Protein AF-A0A4P9Y5J7-F1 (afdb_monomer)

Organism: NCBI:txid1907219

Solvent-accessible surface area (backbone atoms only — not comparable to full-atom values): 13750 Å² total; per-residue (Å²): 131,82,74,90,66,84,78,76,53,73,66,59,50,34,49,51,58,34,57,72,32,73,67,40,41,44,29,54,43,42,32,51,30,16,44,22,34,40,48,16,55,56,24,49,78,70,73,37,70,57,19,58,53,25,45,67,52,22,52,61,41,50,54,50,49,56,59,64,46,70,60,51,59,57,62,49,51,53,51,51,53,50,42,73,77,58,60,61,95,46,66,68,54,43,51,44,50,52,51,34,50,55,25,49,68,51,17,53,59,29,45,52,50,24,52,37,35,76,69,62,76,41,95,68,58,66,73,55,39,52,48,36,40,25,51,14,26,41,27,49,34,51,31,53,57,42,45,55,52,44,53,50,51,52,51,52,55,49,52,53,56,52,47,55,49,52,47,64,71,65,54,66,82,66,90,63,85,67,68,93,80,69,79,81,70,79,57,71,62,55,57,51,52,47,47,53,50,50,57,51,48,54,50,51,54,50,52,53,48,51,52,51,52,52,36,46,61,30,42,48,64,52,27,52,40,53,38,40,86,87,53,82,70,53,63,44,55,50,10,52,27,41,28,55,29,18,53,56,49,33,52,51,52,54,71,70,48,113

InterPro domains:
  IPR008733 Peroxisomal biogenesis factor 11 [PF05648] (12-254)

pLDDT: mean 90.75, std 13.45, range [42.78, 98.69]

Radius of gyration: 24.76 Å; Cα contacts (8 Å, |Δi|>4): 225; chains: 1; bounding box: 61×53×82 Å

Nearest PDB structures (foldseek):
  4jq6-assembly1_B-2  TM=3.452E-01  e=7.086E+00  uncultured bacterium
  4wpe-assembly1_A-2  TM=2.875E-01  e=8.127E+00  Saccharomyces cerevisiae S288C
  4py0-assembly1_A  TM=2.764E-01  e=9.321E+00  Homo sapiens

Foldseek 3Di:
DPPPDDDDDPVVVLVCLQCVDLLSVLLVLLLLLLQLLQQLVVQVVVVHPSNVVSVVSNVVSVLVSLVSCVCVLVVLVVVLVVCVVPPDPDPVLSVLSVLLSVLVVLLSVLSVVLSCVVVVVDPDDPVVSLVSQLSSLLSVLSNLVSLVVNLVVLVVVLVVVLVVLVVVVVDPPDPPVDPPPDDPDPPPVVSVVVSVVVVVVSVVVVVVSVLSVLLSVLCNVVSVQRNDDPRPPDSNSSSVSSNSNSVSSSVVSSVPRD

Structure (mmCIF, N/CA/C/O backbone):
data_AF-A0A4P9Y5J7-F1
#
_entry.id   AF-A0A4P9Y5J7-F1
#
loop_
_atom_site.group_PDB
_atom_site.id
_atom_site.type_symbol
_atom_site.label_atom_id
_atom_site.label_alt_id
_atom_site.label_comp_id
_atom_site.label_asym_id
_atom_site.label_entity_id
_atom_site.label_seq_id
_atom_site.pdbx_PDB_ins_code
_atom_site.Cartn_x
_atom_site.Cartn_y
_atom_site.Cartn_z
_atom_site.occupancy
_atom_site.B_iso_or_equiv
_atom_site.auth_seq_id
_atom_site.auth_comp_id
_atom_site.auth_asym_id
_atom_site.auth_atom_id
_atom_site.pdbx_PDB_model_num
ATOM 1 N N . MET A 1 1 ? -17.782 32.971 -25.762 1.00 44.53 1 MET A N 1
ATOM 2 C CA . MET A 1 1 ? -17.977 33.398 -24.358 1.00 44.53 1 MET A CA 1
ATOM 3 C C . MET A 1 1 ? -17.058 32.574 -23.473 1.00 44.53 1 MET A C 1
ATOM 5 O O . MET A 1 1 ? -17.276 31.377 -23.360 1.00 44.53 1 MET A O 1
ATOM 9 N N . LYS A 1 2 ? -16.009 33.177 -22.899 1.00 50.66 2 LYS A N 1
ATOM 10 C CA . LYS A 1 2 ? -15.288 32.556 -21.778 1.00 50.66 2 LYS A CA 1
ATOM 11 C C . LYS A 1 2 ? -16.263 32.563 -20.601 1.00 50.66 2 LYS A C 1
ATOM 13 O O . LYS A 1 2 ? -16.717 33.636 -20.216 1.00 50.66 2 LYS A O 1
ATOM 18 N N . SER A 1 3 ? -16.666 31.391 -20.123 1.00 60.53 3 SER A N 1
ATOM 19 C CA . SER A 1 3 ? -17.524 31.255 -18.945 1.00 60.53 3 SER A CA 1
ATOM 20 C C . SER A 1 3 ? -16.894 32.035 -17.790 1.00 60.53 3 SER A C 1
ATOM 22 O O . SER A 1 3 ? -15.770 31.728 -17.400 1.00 60.53 3 SER A O 1
ATOM 24 N N . GLY A 1 4 ? -17.588 33.051 -17.271 1.00 69.88 4 GLY A N 1
ATOM 25 C CA . GLY A 1 4 ? -17.137 33.916 -16.170 1.00 69.88 4 GLY A CA 1
ATOM 26 C C . GLY A 1 4 ? -17.097 33.224 -14.804 1.00 69.88 4 GLY A C 1
ATOM 27 O O . GLY A 1 4 ? -17.363 33.859 -13.792 1.00 69.88 4 GLY A O 1
ATOM 28 N N . ILE A 1 5 ? -16.815 31.921 -14.778 1.00 74.88 5 ILE A N 1
ATOM 29 C CA . ILE A 1 5 ? -16.648 31.147 -13.553 1.00 74.88 5 ILE A CA 1
ATOM 30 C C . ILE A 1 5 ? -15.188 31.324 -13.112 1.00 74.88 5 ILE A C 1
ATOM 32 O O . ILE A 1 5 ? -14.288 31.010 -13.900 1.00 74.88 5 ILE A O 1
ATOM 36 N N . PRO A 1 6 ? -14.928 31.836 -11.895 1.00 77.69 6 PRO A N 1
ATOM 37 C CA . PRO A 1 6 ? -13.581 31.902 -11.343 1.00 77.69 6 PRO A CA 1
ATOM 38 C C . PRO A 1 6 ? -12.967 30.502 -11.305 1.00 77.69 6 PRO A C 1
ATOM 40 O O . PRO A 1 6 ? -13.592 29.573 -10.794 1.00 77.69 6 PRO A O 1
ATOM 43 N N . GLN A 1 7 ? -11.758 30.348 -11.844 1.00 77.69 7 GLN A N 1
ATOM 44 C CA . GLN A 1 7 ? -11.032 29.087 -11.726 1.00 77.69 7 GLN A CA 1
ATOM 45 C C . GLN A 1 7 ? -10.396 29.008 -10.329 1.00 77.69 7 GLN A C 1
ATOM 47 O O . GLN A 1 7 ? -9.816 30.003 -9.878 1.00 77.69 7 GLN A O 1
ATOM 52 N N . PRO A 1 8 ? -10.517 27.873 -9.622 1.00 80.69 8 PRO A N 1
ATOM 53 C CA . PRO A 1 8 ? -9.787 27.640 -8.378 1.00 80.69 8 PRO A CA 1
ATOM 54 C C . PRO A 1 8 ? -8.267 27.686 -8.612 1.00 80.69 8 PRO A C 1
ATOM 56 O O . PRO A 1 8 ? -7.788 27.570 -9.738 1.00 80.69 8 PRO A O 1
ATOM 59 N N . SER A 1 9 ? -7.490 27.867 -7.539 1.00 90.94 9 SER A N 1
ATOM 60 C CA . SER A 1 9 ? -6.028 27.810 -7.643 1.00 90.94 9 SER A CA 1
ATOM 61 C C . SER A 1 9 ? -5.566 26.399 -8.009 1.00 90.94 9 SER A C 1
ATOM 63 O O . SER A 1 9 ? -6.128 25.424 -7.511 1.00 90.94 9 SER A O 1
ATOM 65 N N . ASP A 1 10 ? -4.485 26.281 -8.787 1.00 90.25 10 ASP A N 1
ATOM 66 C CA . ASP A 1 10 ? -3.916 24.986 -9.202 1.00 90.25 10 ASP A CA 1
ATOM 67 C C . ASP A 1 10 ? -3.667 24.033 -8.017 1.00 90.25 10 ASP A C 1
ATOM 69 O O . ASP A 1 10 ? -3.812 22.815 -8.128 1.00 90.25 10 ASP A O 1
ATOM 73 N N . GLN A 1 11 ? -3.315 24.588 -6.851 1.00 90.31 11 GLN A N 1
ATOM 74 C CA . GLN A 1 11 ? -3.115 23.819 -5.622 1.00 90.31 11 GLN A CA 1
ATOM 75 C C . GLN A 1 11 ? -4.419 23.231 -5.082 1.00 90.31 11 GLN A C 1
ATOM 77 O O . GLN A 1 11 ? -4.449 22.051 -4.729 1.00 90.31 11 GLN A O 1
ATOM 82 N N . LEU A 1 12 ? -5.485 24.033 -5.011 1.00 91.31 12 LEU A N 1
ATOM 83 C CA . LEU A 1 12 ? -6.796 23.557 -4.574 1.00 91.31 12 LEU A CA 1
ATOM 84 C C . LEU A 1 12 ? -7.322 22.498 -5.543 1.00 91.31 12 LEU A C 1
ATOM 86 O O . LEU A 1 12 ? -7.816 21.458 -5.118 1.00 91.31 12 LEU A O 1
ATOM 90 N N . ASP A 1 13 ? -7.126 22.730 -6.833 1.00 92.12 13 ASP A N 1
ATOM 91 C CA . ASP A 1 13 ? -7.514 21.825 -7.904 1.00 92.12 13 ASP A CA 1
ATOM 92 C C . ASP A 1 13 ? -6.835 20.456 -7.786 1.00 92.12 13 ASP A C 1
ATOM 94 O O . ASP A 1 13 ? -7.486 19.408 -7.832 1.00 92.12 13 ASP A O 1
ATOM 98 N N . ARG A 1 14 ? -5.520 20.452 -7.543 1.00 93.69 14 ARG A N 1
ATOM 99 C CA . ARG A 1 14 ? -4.758 19.223 -7.317 1.00 93.69 14 ARG A CA 1
ATOM 100 C C . ARG A 1 14 ? -5.185 18.50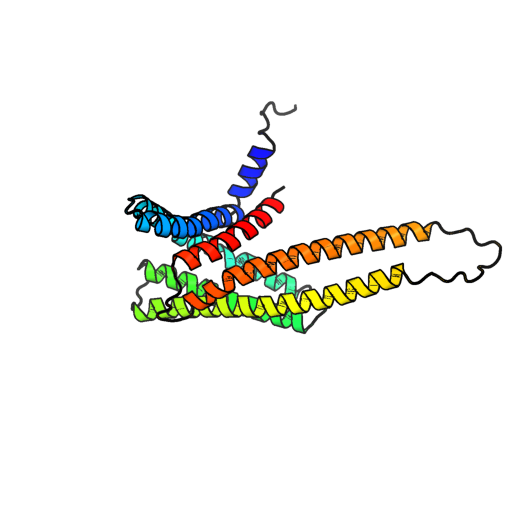3 -6.039 1.00 93.69 14 ARG A C 1
ATOM 102 O O . ARG A 1 14 ? -5.289 17.277 -6.046 1.00 93.69 14 ARG A O 1
ATOM 109 N N . LEU A 1 15 ? -5.455 19.237 -4.954 1.00 93.69 15 LEU A N 1
ATOM 110 C CA . LEU A 1 15 ? -5.972 18.653 -3.710 1.00 93.69 15 LEU A CA 1
ATOM 111 C C . LEU A 1 15 ? -7.320 17.969 -3.954 1.00 93.69 15 LEU A C 1
ATOM 113 O O . LEU A 1 15 ? -7.487 16.812 -3.572 1.00 93.69 15 LEU A O 1
ATOM 117 N N . VAL A 1 16 ? -8.252 18.642 -4.635 1.00 94.12 16 VAL A N 1
ATOM 118 C CA . VAL A 1 16 ? -9.561 18.072 -4.977 1.00 94.12 16 VAL A CA 1
ATOM 119 C C . VAL A 1 16 ? -9.389 16.813 -5.821 1.00 94.12 16 VAL A C 1
ATOM 121 O O . VAL A 1 16 ? -9.969 15.783 -5.477 1.00 94.12 16 VAL A O 1
ATOM 124 N N . ARG A 1 17 ? -8.547 16.838 -6.863 1.00 94.12 17 ARG A N 1
ATOM 125 C CA . ARG A 1 17 ? -8.264 15.649 -7.685 1.00 94.12 17 ARG A CA 1
ATOM 126 C C . ARG A 1 17 ? -7.700 14.497 -6.859 1.00 94.12 17 ARG A C 1
ATOM 128 O O . ARG A 1 17 ? -8.175 13.376 -6.997 1.00 94.12 17 ARG A O 1
ATOM 135 N N . PHE A 1 18 ? -6.743 14.763 -5.972 1.00 95.50 18 PHE A N 1
ATOM 136 C CA . PHE A 1 18 ? -6.149 13.736 -5.116 1.00 95.50 18 PHE A CA 1
ATOM 137 C C . PHE A 1 18 ? -7.196 13.108 -4.185 1.00 95.50 18 PHE A C 1
ATOM 139 O O . PHE A 1 18 ? -7.402 11.892 -4.205 1.00 95.50 18 PHE A O 1
ATOM 146 N N . PHE A 1 19 ? -7.895 13.935 -3.403 1.00 95.00 19 PHE A N 1
ATOM 147 C CA . PHE A 1 19 ? -8.846 13.478 -2.386 1.00 95.00 19 PHE A CA 1
ATOM 148 C C . PHE A 1 19 ? -10.140 12.898 -2.954 1.00 95.00 19 PHE A C 1
ATOM 150 O O . PHE A 1 19 ? -10.814 12.156 -2.244 1.00 95.00 19 PHE A O 1
ATOM 157 N N . SER A 1 20 ? -10.468 13.190 -4.214 1.00 93.88 20 SER A N 1
ATOM 158 C CA . SER A 1 20 ? -11.628 12.607 -4.900 1.00 93.88 20 SER A CA 1
ATOM 159 C C . SER A 1 20 ? -11.371 11.190 -5.425 1.00 93.88 20 SER A C 1
ATOM 161 O O . SER A 1 20 ? -12.288 10.552 -5.936 1.00 93.88 20 SER A O 1
ATOM 163 N N . THR A 1 21 ? -10.141 10.673 -5.318 1.00 92.94 21 THR A N 1
ATOM 164 C CA . THR A 1 21 ? -9.821 9.292 -5.705 1.00 92.94 21 THR A CA 1
ATOM 165 C C . THR A 1 21 ? -9.778 8.374 -4.492 1.00 92.94 21 THR A C 1
ATOM 167 O O . THR A 1 21 ? -9.189 8.718 -3.471 1.00 92.94 21 THR A O 1
ATOM 170 N N . VAL A 1 22 ? -10.287 7.144 -4.640 1.00 92.69 22 VAL A N 1
ATOM 171 C CA . VAL A 1 22 ? -10.180 6.095 -3.605 1.00 92.69 22 VAL A CA 1
ATOM 172 C C . VAL A 1 22 ? -8.728 5.906 -3.149 1.00 92.69 22 VAL A C 1
ATOM 174 O O . VAL A 1 22 ? -8.470 5.757 -1.958 1.00 92.69 22 VAL A O 1
ATOM 177 N N . ASN A 1 23 ? -7.771 5.956 -4.083 1.00 91.81 23 ASN A N 1
ATOM 178 C CA . ASN A 1 23 ? -6.350 5.815 -3.771 1.00 91.81 23 ASN A CA 1
ATOM 179 C C . ASN A 1 23 ? -5.825 6.981 -2.917 1.00 91.81 23 ASN A C 1
ATOM 181 O O . ASN A 1 23 ? -5.186 6.743 -1.895 1.00 91.81 23 ASN A O 1
ATOM 185 N N . GLY A 1 24 ? -6.105 8.230 -3.302 1.00 94.56 24 GLY A N 1
ATOM 186 C CA . GLY A 1 24 ? -5.672 9.399 -2.536 1.00 94.56 24 GLY A CA 1
ATOM 187 C C . GLY A 1 24 ? -6.290 9.432 -1.139 1.00 94.56 24 GLY A C 1
ATOM 188 O O . GLY A 1 24 ? -5.569 9.591 -0.151 1.00 94.56 24 GLY A O 1
ATOM 189 N N . THR A 1 25 ? -7.597 9.165 -1.033 1.00 95.44 25 THR A N 1
ATOM 190 C CA . THR A 1 25 ? -8.287 9.042 0.257 1.00 95.44 25 THR A CA 1
ATOM 191 C C . THR A 1 25 ? -7.676 7.932 1.121 1.00 95.44 25 THR A C 1
ATOM 193 O O . THR A 1 25 ? -7.349 8.187 2.281 1.00 95.44 25 THR A O 1
ATOM 196 N N . ASP A 1 26 ? -7.450 6.724 0.580 1.00 95.88 26 ASP A N 1
ATOM 197 C CA . ASP A 1 26 ? -6.838 5.614 1.331 1.00 95.88 26 ASP A CA 1
ATOM 198 C C . ASP A 1 26 ? -5.452 5.985 1.865 1.00 95.88 26 ASP A C 1
ATOM 200 O O . ASP A 1 26 ? -5.175 5.711 3.030 1.00 95.88 26 ASP A O 1
ATOM 204 N N . LYS A 1 27 ? -4.579 6.631 1.077 1.00 96.62 27 LYS A N 1
ATOM 205 C CA . LYS A 1 27 ? -3.217 6.958 1.547 1.00 96.62 27 LYS A CA 1
ATOM 206 C C . LYS A 1 27 ? -3.206 8.009 2.649 1.00 96.62 27 LYS A C 1
ATOM 208 O O . LYS A 1 27 ? -2.406 7.893 3.579 1.00 96.62 27 LYS A O 1
ATOM 213 N N . THR A 1 28 ? -4.115 8.978 2.613 1.00 97.19 28 THR A N 1
ATOM 214 C CA . THR A 1 28 ? -4.288 9.924 3.725 1.00 97.19 28 THR A CA 1
ATOM 215 C C . THR A 1 28 ? -4.790 9.223 4.979 1.00 97.19 28 THR A C 1
ATOM 217 O O . THR A 1 28 ? -4.230 9.399 6.060 1.00 97.19 28 THR A O 1
ATOM 220 N N . LEU A 1 29 ? -5.816 8.388 4.844 1.00 98.19 29 LEU A N 1
ATOM 221 C CA . LEU A 1 29 ? -6.366 7.635 5.967 1.00 98.19 29 LEU A CA 1
ATOM 222 C C . LEU A 1 29 ? -5.356 6.634 6.533 1.00 98.19 29 LEU A C 1
ATOM 224 O O . LEU A 1 29 ? -5.286 6.445 7.743 1.00 98.19 29 LEU A O 1
ATOM 228 N N . MET A 1 30 ? -4.528 6.033 5.681 1.00 98.12 30 MET A N 1
ATOM 229 C CA . MET A 1 30 ? -3.436 5.156 6.084 1.00 98.12 30 MET A CA 1
ATOM 230 C C . MET A 1 30 ? -2.445 5.898 6.982 1.00 98.12 30 MET A C 1
ATOM 232 O O . MET A 1 30 ? -2.056 5.380 8.029 1.00 98.12 30 MET A O 1
ATOM 236 N N . LEU A 1 31 ? -2.065 7.120 6.597 1.00 98.44 31 LEU A N 1
ATOM 237 C CA . LEU A 1 31 ? -1.168 7.957 7.388 1.00 98.44 31 LEU A CA 1
ATOM 238 C C . LEU A 1 31 ? -1.770 8.272 8.763 1.00 98.44 31 LEU A C 1
ATOM 240 O O . LEU A 1 31 ? -1.092 8.100 9.778 1.00 98.44 31 LEU A O 1
ATOM 244 N N . ILE A 1 32 ? -3.052 8.653 8.798 1.00 98.38 32 ILE A N 1
ATOM 245 C CA . ILE A 1 32 ? -3.795 8.913 10.039 1.00 98.38 32 ILE A CA 1
ATOM 246 C C . ILE A 1 32 ? -3.818 7.657 10.919 1.00 98.38 32 ILE A C 1
ATOM 248 O O . ILE A 1 32 ? -3.409 7.711 12.079 1.00 98.38 32 ILE A O 1
ATOM 252 N N . GLN A 1 33 ? -4.222 6.509 10.369 1.00 98.19 33 GLN A N 1
ATOM 253 C CA . GLN A 1 33 ? -4.318 5.249 11.107 1.00 98.19 33 GLN A CA 1
ATOM 254 C C . GLN A 1 33 ? -3.005 4.900 11.810 1.00 98.19 33 GLN A C 1
ATOM 256 O O . GLN A 1 33 ? -3.004 4.607 13.003 1.00 98.19 33 GLN A O 1
ATOM 261 N N . TYR A 1 34 ? -1.879 4.919 11.101 1.00 98.44 34 TYR A N 1
ATOM 262 C CA . TYR A 1 34 ? -0.621 4.479 11.702 1.00 98.44 34 TYR A CA 1
ATOM 263 C C . TYR A 1 34 ? 0.017 5.538 12.602 1.00 98.44 34 TYR A C 1
ATOM 265 O O . TYR A 1 34 ? 0.601 5.185 13.627 1.00 98.44 34 TYR A O 1
ATOM 273 N N . THR A 1 35 ? -0.174 6.826 12.305 1.00 98.38 35 THR A N 1
ATOM 274 C CA . THR A 1 35 ? 0.319 7.901 13.178 1.00 98.38 35 THR A CA 1
ATOM 275 C C . THR A 1 35 ? -0.437 7.922 14.509 1.00 98.38 35 THR A C 1
ATOM 277 O O . THR A 1 35 ? 0.177 8.131 15.556 1.00 98.38 35 THR A O 1
ATOM 280 N N . THR A 1 36 ? -1.743 7.614 14.521 1.00 98.38 36 THR A N 1
ATOM 281 C CA . THR A 1 36 ? -2.513 7.535 15.779 1.00 98.38 36 THR A CA 1
ATOM 282 C C . THR A 1 36 ? -1.984 6.471 16.744 1.00 98.38 36 THR A C 1
ATOM 284 O O . THR A 1 36 ? -2.037 6.694 17.950 1.00 98.38 36 THR A O 1
ATOM 287 N N . LYS A 1 37 ? -1.389 5.371 16.260 1.00 98.25 37 LYS A N 1
ATOM 288 C CA . LYS A 1 37 ? -0.733 4.367 17.122 1.00 98.25 37 LYS A CA 1
ATOM 289 C C . LYS A 1 37 ? 0.496 4.929 17.840 1.00 98.25 37 LYS A C 1
ATOM 291 O O . LYS A 1 37 ? 0.689 4.680 19.028 1.00 98.25 37 LYS A O 1
ATOM 296 N N . ILE A 1 38 ? 1.300 5.732 17.139 1.00 98.50 38 ILE A N 1
ATOM 297 C CA . ILE A 1 38 ? 2.485 6.391 17.712 1.00 98.50 38 ILE A CA 1
ATOM 298 C C . ILE A 1 38 ? 2.056 7.441 18.742 1.00 98.50 38 ILE A C 1
ATOM 300 O O . ILE A 1 38 ? 2.588 7.472 19.853 1.00 98.50 38 ILE A O 1
ATOM 304 N N . ILE A 1 39 ? 1.059 8.264 18.393 1.00 98.19 39 ILE A N 1
ATOM 305 C CA . ILE A 1 39 ? 0.489 9.269 19.299 1.00 98.19 39 ILE A CA 1
ATOM 306 C C . ILE A 1 39 ? -0.076 8.594 20.547 1.00 98.19 39 ILE A C 1
ATOM 308 O O . ILE A 1 39 ? 0.194 9.061 21.651 1.00 98.19 39 ILE A O 1
ATOM 312 N N . ALA A 1 40 ? -0.818 7.494 20.387 1.00 98.06 40 ALA A N 1
ATOM 313 C CA . ALA A 1 40 ? -1.391 6.762 21.506 1.00 98.06 40 ALA A CA 1
ATOM 314 C C . ALA A 1 40 ? -0.309 6.267 22.464 1.00 98.06 40 ALA A C 1
ATOM 316 O O . ALA A 1 40 ? -0.344 6.601 23.645 1.00 98.06 40 ALA A O 1
ATOM 317 N N . TRP A 1 41 ? 0.703 5.577 21.933 1.00 97.94 41 TRP A N 1
ATOM 318 C CA . TRP A 1 41 ? 1.825 5.087 22.727 1.00 97.94 41 TRP A CA 1
ATOM 319 C C . TRP A 1 41 ? 2.547 6.204 23.487 1.00 97.94 41 TRP A C 1
ATOM 321 O O . TRP A 1 41 ? 2.847 6.048 24.670 1.00 97.94 41 TRP A O 1
ATOM 331 N N . TYR A 1 42 ? 2.822 7.335 22.830 1.00 97.81 42 TYR A N 1
ATOM 332 C CA . TYR A 1 42 ? 3.499 8.456 23.479 1.00 97.81 42 TYR A CA 1
ATOM 333 C C . TYR A 1 42 ? 2.617 9.089 24.562 1.00 97.81 42 TYR A C 1
ATOM 335 O O . TYR A 1 42 ? 3.078 9.308 25.679 1.00 97.81 42 TYR A O 1
ATOM 343 N N . ALA A 1 43 ? 1.343 9.342 24.259 1.00 97.69 43 ALA A N 1
ATOM 344 C CA . ALA A 1 43 ? 0.403 9.980 25.173 1.00 97.69 43 ALA A CA 1
ATOM 345 C C . ALA A 1 43 ? 0.109 9.134 26.419 1.00 97.69 43 ALA A C 1
ATOM 347 O O . ALA A 1 43 ? 0.032 9.690 27.515 1.00 97.69 43 ALA A O 1
ATOM 348 N N . ASP A 1 44 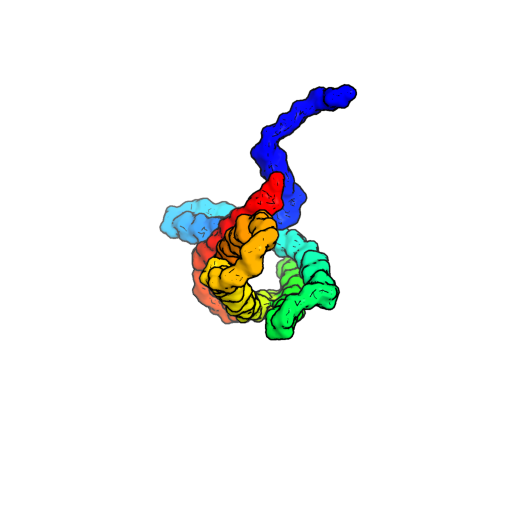? -0.004 7.810 26.281 1.00 96.69 44 ASP A N 1
ATOM 349 C CA . ASP A 1 44 ? -0.240 6.920 27.422 1.00 96.69 44 ASP A CA 1
ATOM 350 C C . ASP A 1 44 ? 0.922 6.965 28.421 1.00 96.69 44 ASP A C 1
ATOM 352 O O . ASP A 1 44 ? 0.699 6.978 29.630 1.00 96.69 44 ASP A O 1
ATOM 356 N N . ARG A 1 45 ? 2.170 7.057 27.936 1.00 96.06 45 ARG A N 1
ATOM 357 C CA . ARG A 1 45 ? 3.359 7.198 28.801 1.00 96.06 45 ARG A CA 1
ATOM 358 C C . ARG A 1 45 ? 3.372 8.507 29.581 1.00 96.06 45 ARG A C 1
ATOM 360 O O . ARG A 1 45 ? 4.020 8.581 30.617 1.00 96.06 45 ARG A O 1
ATOM 367 N N . GLN A 1 46 ? 2.659 9.513 29.085 1.00 96.50 46 GLN A N 1
ATOM 368 C CA . GLN A 1 46 ? 2.491 10.805 29.744 1.00 96.50 46 GLN A CA 1
ATOM 369 C C . GLN A 1 46 ? 1.216 10.871 30.601 1.00 96.50 46 GLN A C 1
ATOM 371 O O . GLN A 1 46 ? 0.894 11.933 31.126 1.00 96.50 46 GLN A O 1
ATOM 376 N N . GLY A 1 47 ? 0.444 9.781 30.711 1.00 94.69 47 GLY A N 1
ATOM 377 C CA . GLY A 1 47 ? -0.843 9.778 31.417 1.00 94.69 47 GLY A CA 1
ATOM 378 C C . GLY A 1 47 ? -1.914 10.663 30.762 1.00 94.69 47 GLY A C 1
ATOM 379 O O . GLY A 1 47 ? -2.852 11.102 31.427 1.00 94.69 47 GLY A O 1
ATOM 380 N N . SER A 1 48 ? -1.780 10.964 29.466 1.00 96.62 48 SER A N 1
ATOM 381 C CA . SER A 1 48 ? -2.658 11.892 28.751 1.00 96.62 48 SER A CA 1
ATOM 382 C C . SER A 1 48 ? -3.877 11.201 28.137 1.00 96.62 48 SER A C 1
ATOM 384 O O . SER A 1 48 ? -3.773 10.159 27.490 1.00 96.62 48 SER A O 1
ATOM 386 N N . LYS A 1 49 ? -5.042 11.862 28.216 1.00 95.31 49 LYS A N 1
ATOM 387 C CA . LYS A 1 49 ? -6.285 11.429 27.543 1.00 95.31 49 LYS A CA 1
ATOM 388 C C . LYS A 1 49 ? -6.163 11.372 26.015 1.00 95.31 49 LYS A C 1
ATOM 390 O O . LYS A 1 49 ? -6.971 10.711 25.364 1.00 95.31 49 LYS A O 1
ATOM 395 N N . LEU A 1 50 ? -5.150 12.022 25.435 1.00 96.19 50 LEU A N 1
ATOM 396 C CA . LEU A 1 50 ? -4.887 11.973 23.995 1.00 96.19 50 LEU A CA 1
ATOM 397 C C . LEU A 1 50 ? -4.680 10.543 23.486 1.00 96.19 50 LEU A C 1
ATOM 399 O O . LEU A 1 50 ? -5.016 10.269 22.335 1.00 96.19 50 LEU A O 1
ATOM 403 N N . GLY A 1 51 ? -4.200 9.623 24.330 1.00 96.88 51 GLY A N 1
ATOM 404 C CA . GLY A 1 51 ? -4.025 8.232 23.930 1.00 96.88 51 GLY A CA 1
ATOM 405 C C . GLY A 1 51 ? -5.343 7.516 23.640 1.00 96.88 51 GLY A C 1
ATOM 406 O O . GLY A 1 51 ? -5.439 6.747 22.682 1.00 96.88 51 GLY A O 1
ATOM 407 N N . ALA A 1 52 ? -6.391 7.808 24.411 1.00 97.31 52 ALA A N 1
ATOM 408 C CA . ALA A 1 52 ? -7.733 7.304 24.138 1.00 97.31 52 ALA A CA 1
ATOM 409 C C . ALA A 1 52 ? -8.321 7.949 22.871 1.00 97.31 52 ALA A C 1
ATOM 411 O O . ALA A 1 52 ? -8.839 7.244 22.006 1.00 97.31 52 ALA A O 1
ATOM 412 N N . ASN A 1 53 ? -8.162 9.268 22.716 1.00 97.56 53 ASN A N 1
ATOM 413 C CA . ASN A 1 53 ? -8.664 10.008 21.551 1.00 97.56 53 ASN A CA 1
ATOM 414 C C . ASN A 1 53 ? -8.031 9.520 20.239 1.00 97.56 53 ASN A C 1
ATOM 416 O O . ASN A 1 53 ? -8.727 9.338 19.242 1.00 97.56 53 ASN A O 1
ATOM 420 N N . ALA A 1 54 ? -6.720 9.266 20.240 1.00 97.81 54 ALA A N 1
ATOM 421 C CA . ALA A 1 54 ? -6.007 8.760 19.073 1.00 97.81 54 ALA A CA 1
ATOM 422 C C . ALA A 1 54 ? -6.540 7.387 18.636 1.00 97.81 54 ALA A C 1
ATOM 424 O O . ALA A 1 54 ? -6.784 7.173 17.451 1.00 97.81 54 ALA A O 1
ATOM 425 N N . ARG A 1 55 ? -6.802 6.476 19.583 1.00 97.25 55 ARG A N 1
ATOM 426 C CA . ARG A 1 55 ? -7.412 5.168 19.287 1.00 97.25 55 ARG A CA 1
ATOM 427 C C . ARG A 1 55 ? -8.848 5.291 18.782 1.00 97.25 55 ARG A C 1
ATOM 429 O O . ARG A 1 55 ? -9.213 4.588 17.843 1.00 97.25 55 ARG A O 1
ATOM 436 N N . ALA A 1 56 ? -9.634 6.194 19.371 1.00 97.81 56 ALA A N 1
ATOM 437 C CA . ALA A 1 56 ? -11.011 6.457 18.959 1.00 97.81 56 ALA A CA 1
ATOM 438 C C . ALA A 1 56 ? -11.106 6.986 17.517 1.00 97.81 56 ALA A C 1
ATOM 440 O O . ALA A 1 56 ? -12.092 6.721 16.838 1.00 97.81 56 ALA A O 1
ATOM 441 N N . LEU A 1 57 ? -10.069 7.678 17.029 1.00 97.88 57 LEU A N 1
ATOM 442 C CA . LEU A 1 57 ? -9.933 8.045 15.618 1.00 97.88 57 LEU A CA 1
ATOM 443 C C . LEU A 1 57 ? -9.394 6.883 14.766 1.00 97.88 57 LEU A C 1
ATOM 445 O O . LEU A 1 57 ? -9.921 6.599 13.693 1.00 97.88 57 LEU A O 1
ATOM 449 N N . GLY A 1 58 ? -8.338 6.212 15.231 1.00 97.50 58 GLY A N 1
ATOM 450 C CA . GLY A 1 58 ? -7.624 5.192 14.463 1.00 97.50 58 GLY A CA 1
ATOM 451 C C . GLY A 1 58 ? -8.463 3.957 14.122 1.00 97.50 58 GLY A C 1
ATOM 452 O O . GLY A 1 58 ? -8.312 3.421 13.026 1.00 97.50 58 GLY A O 1
ATOM 453 N N . GLY A 1 59 ? -9.353 3.526 15.025 1.00 96.00 59 GLY A N 1
ATOM 454 C CA . GLY A 1 59 ? -10.229 2.364 14.825 1.00 96.00 59 GLY A CA 1
ATOM 455 C C . GLY A 1 59 ? -11.168 2.515 13.619 1.00 96.00 59 GLY A C 1
ATOM 456 O O . GLY A 1 59 ? -10.998 1.786 12.643 1.00 96.00 59 GLY A O 1
ATOM 457 N N . PRO A 1 60 ? -12.082 3.505 13.616 1.00 97.81 60 PRO A N 1
ATOM 458 C CA . PRO A 1 60 ? -12.987 3.744 12.489 1.00 97.81 60 PRO A CA 1
ATOM 459 C C . PRO A 1 60 ? -12.263 4.005 11.164 1.00 97.81 60 PRO A C 1
ATOM 461 O O . PRO A 1 60 ? -12.722 3.578 10.107 1.00 97.81 60 PRO A O 1
ATOM 464 N N . VAL A 1 61 ? -11.106 4.678 11.206 1.00 98.06 61 VAL A N 1
ATOM 465 C CA . VAL A 1 61 ? -10.270 4.884 10.015 1.00 98.06 61 VAL A CA 1
ATOM 466 C C . VAL A 1 61 ? -9.757 3.547 9.468 1.00 98.06 61 VAL A C 1
ATOM 468 O O . VAL A 1 61 ? -9.811 3.330 8.258 1.00 98.06 61 VAL A O 1
ATOM 471 N N . ALA A 1 62 ? -9.284 2.640 10.328 1.00 96.44 62 ALA A N 1
ATOM 472 C CA . ALA A 1 62 ? -8.834 1.313 9.911 1.00 96.44 62 ALA A CA 1
ATOM 473 C C . ALA A 1 62 ? -9.970 0.490 9.278 1.00 96.44 62 ALA A C 1
ATOM 475 O O . ALA A 1 62 ? -9.761 -0.109 8.220 1.00 96.44 62 ALA A O 1
ATOM 476 N N . ASP A 1 63 ? -11.166 0.520 9.874 1.00 96.19 63 ASP A N 1
ATOM 477 C CA . ASP A 1 63 ? -12.350 -0.168 9.348 1.00 96.19 63 ASP A CA 1
ATOM 478 C C . ASP A 1 63 ? -12.766 0.383 7.985 1.00 96.19 63 ASP A C 1
ATOM 480 O O . ASP A 1 63 ? -12.953 -0.372 7.028 1.00 96.19 63 ASP A O 1
ATOM 484 N N . PHE A 1 64 ? -12.842 1.709 7.854 1.00 96.69 64 PHE A N 1
ATOM 485 C CA . PHE A 1 64 ? -13.212 2.338 6.591 1.00 96.69 64 PHE A CA 1
ATOM 486 C C . PHE A 1 64 ? -12.210 2.019 5.476 1.00 96.69 64 PHE A C 1
ATOM 488 O O . PHE A 1 64 ? -12.597 1.793 4.331 1.00 96.69 64 PHE A O 1
ATOM 495 N N . ARG A 1 65 ? -10.917 1.909 5.796 1.00 96.25 65 ARG A N 1
ATOM 496 C CA . ARG A 1 65 ? -9.908 1.492 4.816 1.00 96.25 65 ARG A CA 1
ATOM 497 C C . ARG A 1 65 ? -10.093 0.058 4.326 1.00 96.25 65 ARG A C 1
ATOM 499 O O . ARG A 1 65 ? -9.737 -0.208 3.180 1.00 96.25 65 ARG A O 1
ATOM 506 N N . ILE A 1 66 ? -10.616 -0.861 5.144 1.00 95.94 66 ILE A N 1
ATOM 507 C CA . ILE A 1 66 ? -10.991 -2.205 4.666 1.00 95.94 66 ILE A CA 1
ATOM 508 C C . ILE A 1 66 ? -12.137 -2.085 3.655 1.00 95.94 66 ILE A C 1
ATOM 510 O O . ILE A 1 66 ? -12.074 -2.686 2.588 1.00 95.94 66 ILE A O 1
ATOM 514 N N . LEU A 1 67 ? -13.132 -1.235 3.922 1.00 94.44 67 LEU A N 1
ATOM 515 C CA . LEU A 1 67 ? -14.229 -0.992 2.981 1.00 94.44 67 LEU A CA 1
ATOM 516 C C . LEU A 1 67 ? -13.751 -0.395 1.649 1.00 94.44 67 LEU A C 1
ATOM 518 O O . LEU A 1 67 ? -14.186 -0.846 0.592 1.00 94.44 67 LEU A O 1
ATOM 522 N N . LEU A 1 68 ? -12.799 0.544 1.667 1.00 93.56 68 LEU A N 1
ATOM 523 C CA . LEU A 1 68 ? -12.195 1.074 0.435 1.00 93.56 68 LEU A CA 1
ATOM 524 C C . LEU A 1 68 ? -11.508 -0.016 -0.409 1.00 93.56 68 LEU A C 1
ATOM 526 O O . LEU A 1 68 ? -11.440 0.103 -1.634 1.00 93.56 68 LEU A O 1
ATOM 530 N N . ARG A 1 69 ? -11.024 -1.096 0.220 1.00 93.25 69 ARG A N 1
ATOM 531 C CA . ARG A 1 69 ? -10.367 -2.218 -0.467 1.00 93.25 69 ARG A CA 1
ATOM 532 C C . ARG A 1 69 ? -11.327 -3.196 -1.145 1.00 93.25 69 ARG A C 1
ATOM 534 O O . ARG A 1 69 ? -10.850 -3.988 -1.953 1.00 93.25 69 ARG A O 1
ATOM 541 N N . TYR A 1 70 ? -12.646 -3.065 -0.977 1.00 89.25 70 TYR A N 1
ATOM 542 C CA . TYR A 1 70 ? -13.614 -3.847 -1.764 1.00 89.25 70 TYR A CA 1
ATOM 543 C C . TYR A 1 70 ? -13.487 -3.589 -3.270 1.00 89.25 70 TYR A C 1
ATOM 545 O O . TYR A 1 70 ? -13.677 -4.497 -4.077 1.00 89.25 70 TYR A O 1
ATOM 553 N N . TYR A 1 71 ? -13.083 -2.375 -3.656 1.00 85.25 71 TYR A N 1
ATOM 554 C CA . TYR A 1 71 ? -12.754 -2.055 -5.044 1.00 85.25 71 TYR A CA 1
ATOM 555 C C . TYR A 1 71 ? -11.446 -2.720 -5.517 1.00 85.25 71 TYR A C 1
ATOM 557 O O . TYR A 1 71 ? -11.237 -2.880 -6.715 1.00 85.25 71 TYR A O 1
ATOM 565 N N . GLY A 1 72 ? -10.568 -3.145 -4.601 1.00 82.00 72 GLY A N 1
ATOM 566 C CA . GLY A 1 72 ? -9.199 -3.601 -4.872 1.00 82.00 72 GLY A CA 1
ATOM 567 C C . GLY A 1 72 ? -9.079 -4.823 -5.788 1.00 82.00 72 GLY A C 1
ATOM 568 O O . GLY A 1 72 ? -8.065 -4.970 -6.469 1.00 82.00 72 GLY A O 1
ATOM 569 N N . LEU A 1 73 ? -10.123 -5.653 -5.884 1.00 87.19 73 LEU A N 1
ATOM 570 C CA . LEU A 1 73 ? -10.154 -6.784 -6.816 1.00 87.19 73 LEU A CA 1
ATOM 571 C C . LEU A 1 73 ? -10.241 -6.347 -8.286 1.00 87.19 73 LEU A C 1
ATOM 573 O O . LEU A 1 73 ? -9.706 -7.039 -9.149 1.00 87.19 73 LEU A O 1
ATOM 577 N N . LEU A 1 74 ? -10.871 -5.206 -8.593 1.00 90.94 74 LEU A N 1
ATOM 578 C CA . LEU A 1 74 ? -11.047 -4.762 -9.981 1.00 90.94 74 LEU A CA 1
ATOM 579 C C . LEU A 1 74 ? -9.721 -4.312 -10.624 1.00 90.94 74 LEU A C 1
ATOM 581 O O . LEU A 1 74 ? -9.389 -4.838 -11.688 1.00 90.94 74 LEU A O 1
ATOM 585 N N . PRO A 1 75 ? -8.900 -3.439 -10.000 1.00 90.81 75 PRO A N 1
ATOM 586 C CA . PRO A 1 75 ? -7.565 -3.129 -10.511 1.00 90.81 75 PRO A CA 1
ATOM 587 C C . PRO A 1 75 ? -6.654 -4.354 -10.577 1.00 90.81 75 PRO A C 1
ATO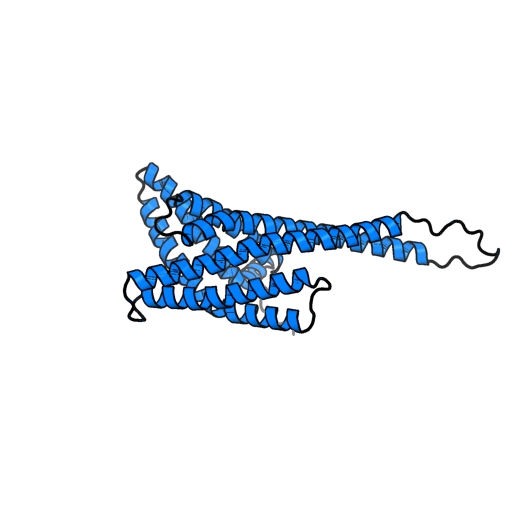M 589 O O . PRO A 1 75 ? -5.838 -4.456 -11.488 1.00 90.81 75 PRO A O 1
ATOM 592 N N . LEU A 1 76 ? -6.798 -5.302 -9.643 1.00 91.44 76 LEU A N 1
ATOM 593 C CA . LEU A 1 76 ? -6.028 -6.546 -9.662 1.00 91.44 76 LEU A CA 1
ATOM 594 C C . LEU A 1 76 ? -6.371 -7.398 -10.892 1.00 91.44 76 LEU A C 1
ATOM 596 O O . LEU A 1 76 ? -5.467 -7.878 -11.572 1.00 91.44 76 LEU A O 1
ATOM 600 N N . LEU A 1 77 ? -7.662 -7.551 -11.207 1.00 92.81 77 LEU A N 1
ATOM 601 C CA . LEU A 1 77 ? -8.124 -8.247 -12.411 1.00 92.81 77 LEU A CA 1
ATOM 602 C C . LEU A 1 77 ? -7.645 -7.547 -13.683 1.00 92.81 77 LEU A C 1
ATOM 604 O O . LEU A 1 77 ? -7.122 -8.209 -14.577 1.00 92.81 77 LEU A O 1
ATOM 608 N N . GLN A 1 78 ? -7.762 -6.218 -13.735 1.00 94.44 78 GLN A N 1
ATOM 609 C CA . GLN A 1 78 ? -7.262 -5.412 -14.848 1.00 94.44 78 GLN A CA 1
ATOM 610 C C . GLN A 1 78 ? -5.755 -5.623 -15.053 1.00 94.44 78 GLN A C 1
ATOM 612 O O . GLN A 1 78 ? -5.308 -5.866 -16.174 1.00 94.44 78 GLN A O 1
ATOM 617 N N . TYR A 1 79 ? -4.968 -5.567 -13.975 1.00 92.50 79 TYR A N 1
ATOM 618 C CA . TYR A 1 79 ? -3.525 -5.785 -14.030 1.00 92.50 79 TYR A CA 1
ATOM 619 C C . TYR A 1 79 ? -3.180 -7.214 -14.456 1.00 92.50 79 TYR A C 1
ATOM 621 O O . TYR A 1 79 ? -2.295 -7.410 -15.286 1.00 92.50 79 TYR A O 1
ATOM 629 N N . HIS A 1 80 ? -3.903 -8.217 -13.951 1.00 93.00 80 HIS A N 1
ATOM 630 C CA . HIS A 1 80 ? -3.710 -9.599 -14.371 1.00 93.00 80 HIS A CA 1
ATOM 631 C C . HIS A 1 80 ? -3.975 -9.772 -15.870 1.00 93.00 80 HIS A C 1
ATOM 633 O O . HIS A 1 80 ? -3.117 -10.301 -16.568 1.00 93.00 80 HIS A O 1
ATOM 639 N N . GLN A 1 81 ? -5.100 -9.261 -16.377 1.00 94.69 81 GLN A N 1
ATOM 640 C CA . GLN A 1 81 ? -5.426 -9.310 -17.803 1.00 94.69 81 GLN A CA 1
ATOM 641 C C . GLN A 1 81 ? -4.358 -8.624 -18.663 1.00 94.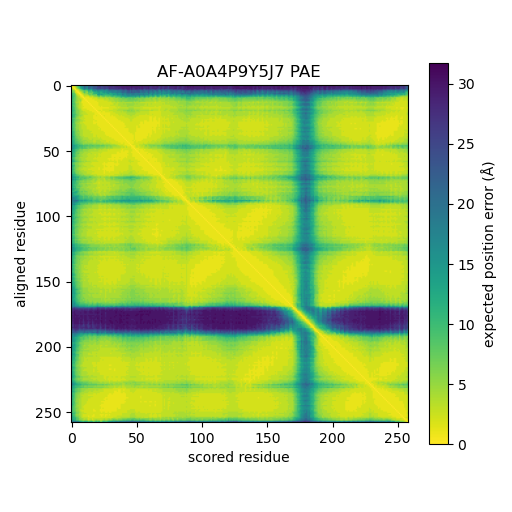69 81 GLN A C 1
ATOM 643 O O . GLN A 1 81 ? -3.946 -9.184 -19.676 1.00 94.69 81 GLN A O 1
ATOM 648 N N . ALA A 1 82 ? -3.871 -7.451 -18.245 1.00 93.94 82 ALA A N 1
ATOM 649 C CA . ALA A 1 82 ? -2.824 -6.729 -18.965 1.00 93.94 82 ALA A CA 1
ATOM 650 C C . ALA A 1 82 ? -1.518 -7.537 -19.064 1.00 93.94 82 ALA A C 1
ATOM 652 O O . ALA A 1 82 ? -0.904 -7.590 -20.127 1.00 93.94 82 ALA A O 1
ATOM 653 N N . ILE A 1 83 ? -1.119 -8.208 -17.979 1.00 93.00 83 ILE A N 1
ATOM 654 C CA . ILE A 1 83 ? 0.087 -9.048 -17.949 1.00 93.00 83 ILE A CA 1
ATOM 655 C C . ILE A 1 83 ? -0.074 -10.306 -18.810 1.00 93.00 83 ILE A C 1
ATOM 657 O O . ILE A 1 83 ? 0.893 -10.744 -19.423 1.00 93.00 83 ILE A O 1
ATOM 661 N N . GLU A 1 84 ? -1.273 -10.883 -18.897 1.00 92.25 84 GLU A N 1
ATOM 662 C CA . GLU A 1 84 ? -1.520 -12.029 -19.783 1.00 92.25 84 GLU A CA 1
ATOM 663 C C . GLU A 1 84 ? -1.520 -11.635 -21.268 1.00 92.25 84 GLU A C 1
ATOM 665 O O . GLU A 1 84 ? -1.066 -12.406 -22.111 1.00 92.25 84 GLU A O 1
ATOM 670 N N . GLN A 1 85 ? -1.995 -10.430 -21.598 1.00 94.12 85 GLN A N 1
ATOM 671 C CA . GLN A 1 85 ? -1.995 -9.909 -22.971 1.00 94.12 85 GLN A CA 1
ATOM 672 C C . GLN A 1 85 ? -0.600 -9.476 -23.438 1.00 94.12 85 GLN A C 1
ATOM 674 O O . GLN A 1 85 ? -0.260 -9.648 -24.608 1.00 94.12 85 GLN A O 1
ATOM 679 N N . ALA A 1 86 ? 0.202 -8.916 -22.533 1.00 92.88 86 ALA A N 1
ATOM 680 C CA . ALA A 1 86 ? 1.546 -8.425 -22.808 1.00 92.88 86 ALA A CA 1
ATOM 681 C C . ALA A 1 86 ? 2.517 -8.887 -21.704 1.00 92.88 86 ALA A C 1
ATOM 683 O O . ALA A 1 86 ? 2.877 -8.101 -20.819 1.00 92.88 86 ALA A O 1
ATOM 684 N N . PRO A 1 87 ? 2.936 -10.168 -21.722 1.00 89.38 87 PRO A N 1
ATOM 685 C CA . PRO A 1 87 ? 3.783 -10.717 -20.674 1.00 89.38 87 PRO A CA 1
ATOM 686 C C . PRO A 1 87 ? 5.184 -10.087 -20.687 1.00 89.38 87 PRO A C 1
ATOM 688 O O . PRO A 1 87 ? 5.729 -9.803 -21.758 1.00 89.38 87 PRO A O 1
ATOM 691 N N . PRO A 1 88 ? 5.810 -9.902 -19.509 1.00 87.00 88 PRO A N 1
ATOM 692 C CA . PRO A 1 88 ? 7.203 -9.490 -19.426 1.00 87.00 88 PRO A CA 1
ATOM 693 C C . PRO A 1 88 ? 8.141 -10.439 -20.195 1.00 87.00 88 PRO A C 1
ATOM 695 O O . PRO A 1 88 ? 7.895 -11.648 -20.216 1.00 87.00 88 PRO A O 1
ATOM 698 N N . PRO A 1 89 ? 9.277 -9.947 -20.731 1.00 82.19 89 PRO A N 1
ATOM 699 C CA . PRO A 1 89 ? 10.234 -10.782 -21.468 1.00 82.19 89 PRO A CA 1
ATOM 700 C C . PRO A 1 89 ? 10.760 -11.975 -20.654 1.00 82.19 89 PRO A C 1
ATOM 702 O O . PRO A 1 89 ? 11.055 -13.043 -21.190 1.00 82.19 89 PRO A O 1
ATOM 705 N N . SER A 1 90 ? 10.858 -11.806 -19.333 1.00 90.62 90 SER A N 1
ATOM 706 C CA . SER A 1 90 ? 11.318 -12.844 -18.418 1.00 90.62 90 SER A CA 1
ATOM 707 C C . SER A 1 90 ? 10.177 -13.767 -17.971 1.00 90.62 90 SER A C 1
ATOM 709 O O . SER A 1 90 ? 9.211 -13.350 -17.319 1.00 90.62 90 SER A O 1
ATOM 711 N N . ARG A 1 91 ? 10.332 -15.070 -18.246 1.00 91.62 91 ARG A N 1
ATOM 712 C CA . ARG A 1 91 ? 9.404 -16.117 -17.780 1.00 91.62 91 ARG A CA 1
ATOM 713 C C . ARG A 1 91 ? 9.339 -16.193 -16.255 1.00 91.62 91 ARG A C 1
ATOM 715 O O . ARG A 1 91 ? 8.255 -16.366 -15.708 1.00 91.62 91 ARG A O 1
ATOM 722 N N . SER A 1 92 ? 10.472 -16.043 -15.564 1.00 94.25 92 SER A N 1
ATOM 723 C CA . SER A 1 92 ? 10.501 -16.070 -14.097 1.00 94.25 92 SER A CA 1
ATOM 724 C C . SER A 1 92 ? 9.744 -14.883 -13.507 1.00 94.25 92 SER A C 1
ATOM 726 O O . SER A 1 92 ? 8.951 -15.068 -12.587 1.00 94.25 92 SER A O 1
ATOM 728 N N . LEU A 1 93 ? 9.906 -13.690 -14.089 1.00 94.12 93 LEU A N 1
ATOM 729 C CA . LEU A 1 93 ? 9.170 -12.495 -13.677 1.00 94.12 93 LEU A CA 1
ATOM 730 C C . LEU A 1 93 ? 7.660 -12.670 -13.875 1.00 94.12 93 LEU A C 1
ATOM 732 O O . LEU A 1 93 ? 6.883 -12.361 -12.973 1.00 94.12 93 LEU A O 1
ATOM 736 N N . THR A 1 94 ? 7.250 -13.230 -15.015 1.00 94.44 94 THR A N 1
ATOM 737 C CA . THR A 1 94 ? 5.840 -13.537 -15.299 1.00 94.44 94 THR A CA 1
ATOM 738 C C . THR A 1 94 ? 5.256 -14.503 -14.265 1.00 94.44 94 THR A C 1
ATOM 740 O O . THR A 1 94 ? 4.187 -14.250 -13.712 1.00 94.44 94 THR A O 1
ATOM 743 N N . THR A 1 95 ? 5.971 -15.585 -13.942 1.00 95.81 95 THR A N 1
ATOM 744 C CA . THR A 1 95 ? 5.537 -16.554 -12.924 1.00 95.81 95 THR A CA 1
ATOM 745 C C . THR A 1 95 ? 5.396 -15.911 -11.547 1.00 95.81 95 THR A C 1
ATOM 747 O O . THR A 1 95 ? 4.385 -16.122 -10.882 1.00 95.81 95 THR A O 1
ATOM 750 N N . VAL A 1 96 ? 6.364 -15.090 -11.126 1.00 97.12 96 VAL A N 1
ATOM 751 C CA . VAL A 1 96 ? 6.293 -14.382 -9.838 1.00 97.12 96 VAL A CA 1
ATOM 752 C C . VAL A 1 96 ? 5.073 -13.460 -9.787 1.00 97.12 96 VAL A C 1
ATOM 754 O O . VAL A 1 96 ? 4.338 -13.494 -8.804 1.00 97.12 96 VAL A O 1
ATOM 757 N N . ILE A 1 97 ? 4.797 -12.703 -10.854 1.00 95.00 97 ILE A N 1
ATOM 758 C CA . ILE A 1 97 ? 3.624 -11.817 -10.924 1.00 95.00 97 ILE A CA 1
ATOM 759 C C . ILE A 1 97 ? 2.313 -12.614 -10.845 1.00 95.00 97 ILE A C 1
ATOM 761 O O . ILE A 1 97 ? 1.396 -12.224 -10.124 1.00 95.00 97 ILE A O 1
ATOM 765 N N . ARG A 1 98 ? 2.214 -13.761 -11.528 1.00 95.38 98 ARG A N 1
ATOM 766 C CA . ARG A 1 98 ? 1.032 -14.635 -11.431 1.00 95.38 98 ARG A CA 1
ATOM 767 C C . ARG A 1 98 ? 0.823 -15.163 -10.013 1.00 95.38 98 ARG A C 1
ATOM 769 O O . ARG A 1 98 ? -0.306 -15.159 -9.530 1.00 95.38 98 ARG A O 1
ATOM 776 N N . LEU A 1 99 ? 1.896 -15.566 -9.332 1.00 97.56 99 LEU A N 1
ATOM 777 C CA . LEU A 1 99 ? 1.835 -16.000 -7.933 1.00 97.56 99 LEU A CA 1
ATOM 778 C C . LEU A 1 99 ? 1.427 -14.854 -6.997 1.00 97.56 99 LEU A C 1
ATOM 780 O O . LEU A 1 99 ? 0.624 -15.067 -6.092 1.00 97.56 99 LEU A O 1
ATOM 784 N N . GLN A 1 100 ? 1.914 -13.632 -7.237 1.00 97.25 100 GLN A N 1
ATOM 785 C CA . GLN A 1 100 ? 1.485 -12.444 -6.495 1.00 97.25 100 GLN A CA 1
ATOM 786 C C . GLN A 1 100 ? -0.014 -12.193 -6.664 1.00 97.25 100 GLN A C 1
ATOM 788 O O . GLN A 1 100 ? -0.721 -12.020 -5.669 1.00 97.25 100 GLN A O 1
ATOM 793 N N . ASN A 1 101 ? -0.510 -12.235 -7.903 1.00 95.62 101 ASN A N 1
ATOM 794 C CA . ASN A 1 101 ? -1.929 -12.057 -8.192 1.00 95.62 101 ASN A CA 1
ATOM 795 C C . ASN A 1 101 ? -2.771 -13.156 -7.535 1.00 95.62 101 ASN A C 1
ATOM 797 O O . ASN A 1 101 ? -3.758 -12.842 -6.875 1.00 95.62 101 ASN A O 1
ATOM 801 N N . ALA A 1 102 ? -2.358 -14.423 -7.643 1.00 96.50 102 ALA A N 1
ATOM 802 C CA . ALA A 1 102 ? -3.027 -15.544 -6.983 1.00 96.50 102 ALA A CA 1
ATOM 803 C C . ALA A 1 102 ? -3.101 -15.347 -5.460 1.00 96.50 102 ALA A C 1
ATOM 805 O O . ALA A 1 102 ? -4.155 -15.550 -4.860 1.00 96.50 102 ALA A O 1
ATOM 806 N N . SER A 1 103 ? -2.015 -14.872 -4.842 1.00 97.94 103 SER A N 1
ATOM 807 C CA . SER A 1 103 ? -1.993 -14.541 -3.417 1.00 97.94 103 SER A CA 1
ATOM 808 C C . SER A 1 103 ? -3.009 -13.448 -3.069 1.00 97.94 103 SER A C 1
ATOM 810 O O . SER A 1 103 ? -3.758 -13.575 -2.104 1.00 97.94 103 SER A O 1
ATOM 812 N N . MET A 1 104 ? -3.097 -12.389 -3.880 1.00 96.94 104 MET A N 1
ATOM 813 C CA . MET A 1 104 ? -4.055 -11.300 -3.656 1.00 96.94 104 MET A CA 1
ATOM 814 C C . MET A 1 104 ? -5.514 -11.721 -3.894 1.00 96.94 104 MET A C 1
ATOM 816 O O . MET A 1 104 ? -6.399 -11.266 -3.168 1.00 96.94 104 MET A O 1
ATOM 820 N N . PHE A 1 105 ? -5.770 -12.641 -4.830 1.00 95.62 105 PHE A N 1
ATOM 821 C CA . PHE A 1 105 ? -7.094 -13.242 -5.035 1.00 95.62 105 PHE A CA 1
ATOM 822 C C . PHE A 1 105 ? -7.573 -14.084 -3.850 1.00 95.62 105 PHE A C 1
ATOM 824 O O . PHE A 1 105 ? -8.776 -14.273 -3.701 1.00 95.62 105 PHE A O 1
ATOM 831 N N . LEU A 1 106 ? -6.664 -14.558 -2.996 1.00 96.50 106 LEU A N 1
ATOM 832 C CA . LEU A 1 106 ? -7.008 -15.239 -1.747 1.00 96.50 106 LEU A CA 1
ATOM 833 C C . LEU A 1 106 ? -7.090 -14.253 -0.574 1.00 96.50 106 LEU A C 1
ATOM 835 O O . LEU A 1 106 ? -8.020 -14.325 0.228 1.00 96.50 106 LEU A O 1
ATOM 839 N N . TYR A 1 107 ? -6.169 -13.288 -0.509 1.00 97.06 107 TYR A N 1
ATOM 840 C CA . TYR A 1 107 ? -6.124 -12.258 0.531 1.00 97.06 107 TYR A CA 1
ATOM 841 C C . TYR A 1 107 ? -7.413 -11.433 0.618 1.00 97.06 107 TYR A C 1
ATOM 843 O O . TYR A 1 107 ? -8.020 -11.392 1.690 1.00 97.06 107 TYR A O 1
ATOM 851 N N . TYR A 1 108 ? -7.839 -10.798 -0.483 1.00 95.94 108 TYR A N 1
ATOM 852 C CA . TYR A 1 108 ? -8.950 -9.838 -0.457 1.00 95.94 108 TYR A CA 1
ATOM 853 C C . TYR A 1 108 ? -10.283 -10.477 -0.041 1.00 95.94 108 TYR A C 1
ATOM 855 O O . TYR A 1 108 ? -10.912 -9.961 0.882 1.00 95.94 108 TYR A O 1
ATOM 863 N N . PRO A 1 109 ? -10.731 -11.610 -0.627 1.00 95.88 109 PRO A N 1
ATOM 864 C CA . PRO A 1 109 ? -11.964 -12.251 -0.178 1.00 95.88 109 PRO A CA 1
ATOM 865 C C . PRO A 1 109 ? -11.915 -12.661 1.293 1.00 95.88 109 PRO A C 1
ATOM 867 O O . PRO A 1 109 ? -12.896 -12.466 2.005 1.00 95.88 109 PRO A O 1
ATOM 870 N N . MET A 1 110 ? -10.779 -13.178 1.774 1.00 97.19 110 MET A N 1
ATOM 871 C CA . MET A 1 110 ? -10.633 -13.532 3.187 1.00 97.19 110 MET A CA 1
ATOM 872 C C . MET A 1 110 ? -10.666 -12.302 4.096 1.00 97.19 110 MET A C 1
ATOM 874 O O . MET A 1 110 ? -11.314 -12.352 5.136 1.00 97.19 110 MET A O 1
ATOM 878 N N . GLU A 1 111 ? -10.042 -11.188 3.703 1.00 97.25 111 GLU A N 1
ATOM 879 C CA . GLU A 1 111 ? -10.107 -9.931 4.459 1.00 97.25 111 GLU A CA 1
ATOM 880 C C . GLU A 1 111 ? -11.553 -9.421 4.556 1.00 97.25 111 GLU A C 1
ATOM 882 O O . GLU A 1 111 ? -12.011 -9.032 5.632 1.00 97.25 111 GLU A O 1
ATOM 887 N N . HIS A 1 112 ? -12.304 -9.479 3.455 1.00 96.50 112 HIS A N 1
ATOM 888 C CA . HIS A 1 112 ? -13.707 -9.074 3.427 1.00 96.50 112 HIS A CA 1
ATOM 889 C C . HIS A 1 112 ? -14.581 -9.981 4.303 1.00 96.50 112 HIS A C 1
ATOM 891 O O . HIS A 1 112 ? -15.397 -9.484 5.080 1.00 96.50 112 HIS A O 1
ATOM 897 N N . VAL A 1 113 ? -14.383 -11.303 4.239 1.00 97.31 113 VAL A N 1
ATOM 898 C CA . VAL A 1 113 ? -15.087 -12.271 5.098 1.00 97.31 113 VAL A CA 1
ATOM 899 C C . VAL A 1 113 ? -14.750 -12.040 6.571 1.00 97.31 113 VAL A C 1
ATOM 901 O O . VAL A 1 113 ? -15.664 -12.008 7.396 1.00 97.31 113 VAL A O 1
ATOM 904 N N . TYR A 1 114 ? -13.470 -11.833 6.899 1.00 97.44 114 TYR A N 1
ATOM 905 C CA . TYR A 1 114 ? -13.029 -11.475 8.247 1.00 97.44 114 TYR A CA 1
ATOM 906 C C . TYR A 1 114 ? -13.754 -10.219 8.735 1.00 97.44 114 TYR A C 1
ATOM 908 O O . TYR A 1 114 ? -14.352 -10.241 9.808 1.00 97.44 114 TYR A O 1
ATOM 916 N N . TRP A 1 115 ? -13.774 -9.153 7.931 1.00 97.38 115 TRP A N 1
ATOM 917 C CA . TRP A 1 115 ? -14.415 -7.895 8.306 1.00 97.38 115 TRP A CA 1
ATOM 918 C C . TRP A 1 115 ? -15.918 -8.060 8.551 1.00 97.38 115 TRP A C 1
ATOM 920 O O . TRP A 1 115 ? -16.422 -7.610 9.582 1.00 97.38 115 TRP A O 1
ATOM 930 N N . LEU A 1 116 ? -16.627 -8.758 7.654 1.00 97.75 116 LEU A N 1
ATOM 931 C CA . LEU A 1 116 ? -18.060 -9.041 7.793 1.00 97.75 116 LEU A CA 1
ATOM 932 C C . LEU A 1 116 ? -18.359 -9.848 9.062 1.00 97.75 116 LEU A C 1
ATOM 934 O O . LEU A 1 116 ? -19.339 -9.575 9.758 1.00 97.75 116 LEU A O 1
ATOM 938 N N . ALA A 1 117 ? -17.527 -10.842 9.373 1.00 97.44 117 ALA A N 1
ATOM 939 C CA . ALA A 1 117 ? -17.706 -11.682 10.549 1.00 97.44 117 ALA A CA 1
ATOM 940 C C . ALA A 1 117 ? -17.361 -10.942 11.851 1.00 97.44 117 ALA A C 1
ATOM 942 O O . ALA A 1 117 ? -18.120 -11.025 12.817 1.00 97.44 117 ALA A O 1
ATOM 943 N N . ALA A 1 118 ? -16.277 -10.160 11.864 1.00 95.69 118 ALA A N 1
ATOM 944 C CA . ALA A 1 118 ? -15.873 -9.325 12.996 1.00 95.69 118 ALA A CA 1
ATOM 945 C C . ALA A 1 118 ? -16.959 -8.299 13.369 1.00 95.69 118 ALA A C 1
ATOM 947 O O . ALA A 1 118 ? -17.209 -8.052 14.549 1.00 95.69 118 ALA A O 1
ATOM 948 N N . HIS A 1 119 ? -17.679 -7.780 12.369 1.00 96.75 119 HIS A N 1
ATOM 949 C CA . HIS A 1 119 ? -18.814 -6.869 12.545 1.00 96.75 119 HIS A CA 1
ATOM 950 C C . HIS A 1 119 ? -20.162 -7.579 12.734 1.00 96.75 119 HIS A C 1
ATOM 952 O O . HIS A 1 119 ? -21.202 -6.924 12.789 1.00 96.75 119 HIS A O 1
ATOM 958 N N . LYS A 1 120 ? -20.168 -8.914 12.863 1.00 96.62 120 LYS A N 1
ATOM 959 C CA . LYS A 1 120 ? -21.369 -9.739 13.089 1.00 96.62 120 LYS A CA 1
ATOM 960 C C . LYS A 1 120 ? -22.417 -9.642 11.971 1.00 96.62 120 LYS A C 1
ATOM 962 O O . LYS A 1 120 ? -23.579 -9.977 12.195 1.00 96.62 120 LYS A O 1
ATOM 967 N N . VAL A 1 121 ? -22.011 -9.229 10.768 1.00 97.50 121 VAL A N 1
ATOM 968 C CA . VAL A 1 121 ? -22.863 -9.239 9.568 1.00 97.50 121 VAL A CA 1
ATOM 969 C C . VAL A 1 121 ? -23.126 -10.679 9.129 1.00 97.50 121 VAL A C 1
ATOM 971 O O . VAL A 1 121 ? -24.248 -11.030 8.773 1.00 97.50 121 VAL A O 1
ATOM 974 N N . ILE A 1 122 ? -22.106 -11.538 9.219 1.00 97.12 122 ILE A N 1
ATOM 975 C CA . ILE A 1 122 ? -22.228 -12.987 9.025 1.00 97.12 122 ILE A CA 1
ATOM 976 C C . ILE A 1 122 ? -21.946 -13.725 10.334 1.00 97.12 122 ILE A C 1
ATOM 978 O O . ILE A 1 122 ? -21.090 -13.328 11.124 1.00 97.12 122 ILE A O 1
ATOM 982 N N . ARG A 1 123 ? -22.673 -14.821 10.575 1.00 96.75 123 ARG A N 1
ATOM 983 C CA . ARG A 1 123 ? -22.490 -15.650 11.773 1.00 96.75 123 ARG A CA 1
ATOM 984 C C . ARG A 1 123 ? -21.295 -16.578 11.584 1.00 96.75 123 ARG A C 1
ATOM 986 O O . ARG A 1 123 ? -21.314 -17.439 10.711 1.00 96.75 123 ARG A O 1
ATOM 993 N N . MET A 1 124 ? -20.286 -16.436 12.435 1.00 97.00 124 MET A N 1
ATOM 994 C CA . MET A 1 124 ? -19.082 -17.264 12.433 1.00 97.00 124 MET A CA 1
ATOM 995 C C . MET A 1 124 ? -18.572 -17.425 13.870 1.00 97.00 124 MET A C 1
ATOM 997 O O . MET A 1 124 ? -18.727 -16.519 14.687 1.00 97.00 124 MET A O 1
ATOM 1001 N N . ARG A 1 125 ? -18.000 -18.588 14.210 1.00 95.81 125 ARG A N 1
ATOM 1002 C CA . ARG A 1 125 ? -17.390 -18.812 15.534 1.00 95.81 125 ARG A CA 1
ATOM 1003 C C . ARG A 1 125 ? -16.141 -17.938 15.667 1.00 95.81 125 ARG A C 1
ATOM 1005 O O . ARG A 1 125 ? -15.380 -17.874 14.709 1.00 95.81 125 ARG A O 1
ATOM 1012 N N . SER A 1 126 ? -15.886 -17.348 16.838 1.00 91.44 126 SER A N 1
ATOM 1013 C CA . SER A 1 126 ? -14.761 -16.413 17.036 1.00 91.44 126 SER A CA 1
ATOM 1014 C C . SER A 1 126 ? -13.414 -16.994 16.603 1.00 91.44 126 SER A C 1
ATOM 1016 O O . SER A 1 126 ? -12.724 -16.380 15.802 1.00 91.44 126 SER A O 1
ATOM 1018 N N . GLY A 1 127 ? -13.104 -18.235 17.001 1.00 93.44 127 GLY A N 1
ATOM 1019 C CA . GLY A 1 127 ? -11.864 -18.889 16.568 1.00 93.44 127 GLY A CA 1
ATOM 1020 C C . GLY A 1 127 ? -11.763 -19.063 15.048 1.00 93.44 127 GLY A C 1
ATOM 1021 O O . GLY A 1 127 ? -10.676 -19.003 14.496 1.00 93.44 127 GLY A O 1
ATOM 1022 N N . THR A 1 128 ? -12.883 -19.222 14.338 1.00 96.38 128 THR A N 1
ATOM 1023 C CA . THR A 1 128 ? -12.884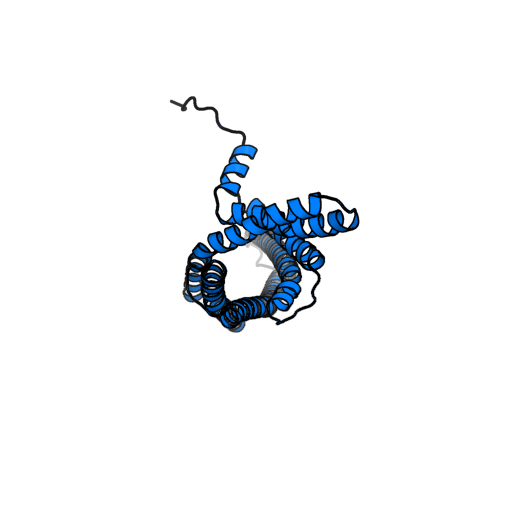 -19.261 12.868 1.00 96.38 128 THR A CA 1
ATOM 1024 C C . THR A 1 128 ? -12.672 -17.870 12.266 1.00 96.38 128 THR A C 1
ATOM 1026 O O . THR A 1 128 ? -11.959 -17.767 11.273 1.00 96.38 128 THR A O 1
ATOM 1029 N N . VAL A 1 129 ? -13.230 -16.809 12.865 1.00 97.06 129 VAL A N 1
ATOM 1030 C CA . VAL A 1 129 ? -12.993 -15.419 12.428 1.00 97.06 129 VAL A CA 1
ATOM 1031 C C . VAL A 1 129 ? -11.504 -15.094 12.486 1.00 97.06 129 VAL A C 1
ATOM 1033 O O . VAL A 1 129 ? -10.941 -14.650 11.486 1.00 97.06 129 VAL A O 1
ATOM 1036 N N . ASP A 1 130 ? -10.858 -15.401 13.611 1.00 94.94 130 ASP A N 1
ATOM 1037 C CA . ASP A 1 130 ? -9.426 -15.160 13.798 1.00 94.94 130 ASP A CA 1
ATOM 1038 C C . ASP A 1 130 ? -8.599 -15.938 12.766 1.00 94.94 130 ASP A C 1
ATOM 1040 O O . ASP A 1 130 ? -7.731 -15.368 12.108 1.00 94.94 130 ASP A O 1
ATOM 1044 N N . GLN A 1 131 ? -8.930 -17.214 12.525 1.00 97.44 131 GLN A N 1
ATOM 1045 C CA . GLN A 1 131 ? -8.265 -18.030 11.501 1.00 97.44 131 GLN A CA 1
ATOM 1046 C C . GLN A 1 131 ? -8.399 -17.451 10.089 1.00 97.44 131 GLN A C 1
ATOM 1048 O O . GLN A 1 131 ? -7.415 -17.425 9.350 1.00 97.44 131 GLN A O 1
ATOM 1053 N N . VAL A 1 132 ? -9.581 -16.958 9.703 1.00 97.81 132 VAL A N 1
ATOM 1054 C CA . VAL A 1 132 ? -9.766 -16.288 8.403 1.00 97.81 132 VAL A CA 1
ATOM 1055 C C . VAL A 1 132 ? -8.871 -15.047 8.309 1.00 97.81 132 VAL A C 1
ATOM 1057 O O . VAL A 1 132 ? -8.217 -14.844 7.284 1.00 97.81 132 VAL A O 1
ATOM 1060 N N . GLY A 1 133 ? -8.780 -14.260 9.385 1.00 97.25 133 GLY A N 1
ATOM 1061 C CA . GLY A 1 133 ? -7.881 -13.108 9.468 1.00 97.25 133 GLY A CA 1
ATOM 1062 C C . GLY A 1 133 ? -6.402 -13.493 9.333 1.00 97.25 133 GLY A C 1
ATOM 1063 O O . GLY A 1 133 ? -5.680 -12.892 8.532 1.00 97.25 133 GLY A O 1
ATOM 1064 N N . TYR A 1 134 ? -5.955 -14.535 10.041 1.00 98.12 134 TYR A N 1
ATOM 1065 C CA . TYR A 1 134 ? -4.577 -15.029 9.957 1.00 98.12 134 TYR A CA 1
ATOM 1066 C C . TYR A 1 134 ? -4.232 -15.527 8.554 1.00 98.12 134 TYR A C 1
ATOM 1068 O O . TYR A 1 134 ? -3.183 -15.167 8.021 1.00 98.12 134 TYR A O 1
ATOM 1076 N N . TRP A 1 135 ? -5.103 -16.317 7.920 1.00 98.31 135 TRP A N 1
ATOM 1077 C CA . TRP A 1 135 ? -4.879 -16.790 6.552 1.00 98.31 135 TRP A CA 1
ATOM 1078 C C . TRP A 1 135 ? -4.857 -15.655 5.535 1.00 98.31 135 TRP A C 1
ATOM 1080 O O . TRP A 1 135 ? -3.966 -15.637 4.686 1.00 98.31 135 TRP A O 1
ATOM 1090 N N . SER A 1 136 ? -5.748 -14.668 5.668 1.00 98.06 136 SER A N 1
ATOM 1091 C CA . SER A 1 136 ? -5.683 -13.442 4.871 1.00 98.06 136 SER A CA 1
ATOM 1092 C C . SER A 1 136 ? -4.292 -12.800 4.991 1.00 98.06 136 SER A C 1
ATOM 1094 O O . SER A 1 136 ? -3.583 -12.639 3.994 1.00 98.06 136 SER A O 1
ATOM 1096 N N . CYS A 1 137 ? -3.817 -12.551 6.213 1.00 98.19 137 CYS A N 1
ATOM 1097 C CA . CYS A 1 137 ? -2.508 -11.934 6.435 1.00 98.19 137 CYS A CA 1
ATOM 1098 C C . CYS A 1 137 ? -1.330 -12.804 5.964 1.00 98.19 137 CYS A C 1
ATOM 1100 O O . CYS A 1 137 ? -0.321 -12.262 5.514 1.00 98.19 137 CYS A O 1
ATOM 1102 N N . ARG A 1 138 ? -1.448 -14.139 5.990 1.00 98.62 138 ARG A N 1
ATOM 1103 C CA . ARG A 1 138 ? -0.452 -15.062 5.414 1.00 98.62 138 ARG A CA 1
ATOM 1104 C C . ARG A 1 138 ? -0.357 -14.916 3.894 1.00 98.62 138 ARG A C 1
ATOM 1106 O O . ARG A 1 138 ? 0.752 -14.862 3.369 1.00 98.62 138 ARG A O 1
ATOM 1113 N N . PHE A 1 139 ? -1.477 -14.777 3.184 1.00 98.50 139 PHE A N 1
ATOM 1114 C CA . PHE A 1 139 ? -1.453 -14.478 1.745 1.00 98.50 139 PHE A CA 1
ATOM 1115 C C . PHE A 1 139 ? -0.868 -13.096 1.449 1.00 98.50 139 PHE A C 1
ATOM 1117 O O . PHE A 1 139 ? -0.156 -12.911 0.457 1.00 98.50 139 PHE A O 1
ATOM 1124 N N . TRP A 1 140 ? -1.085 -12.124 2.330 1.00 98.38 140 TRP A N 1
ATOM 1125 C CA . TRP A 1 140 ? -0.385 -10.855 2.206 1.00 98.38 140 TRP A CA 1
ATOM 1126 C C . TRP A 1 140 ? 1.131 -10.991 2.438 1.00 98.38 140 TRP A C 1
ATOM 1128 O O . TRP A 1 140 ? 1.918 -10.464 1.651 1.00 98.38 140 TRP A O 1
ATOM 1138 N N . ALA A 1 141 ? 1.561 -11.770 3.432 1.00 98.56 141 ALA A N 1
ATOM 1139 C CA . ALA A 1 141 ? 2.976 -12.061 3.664 1.00 98.56 141 ALA A CA 1
ATOM 1140 C C . ALA A 1 141 ? 3.632 -12.761 2.459 1.00 98.56 141 ALA A C 1
ATOM 1142 O O . ALA A 1 141 ? 4.721 -12.368 2.039 1.00 98.56 141 ALA A O 1
ATOM 1143 N N . ILE A 1 142 ? 2.947 -13.735 1.843 1.00 98.62 142 ILE A N 1
ATOM 1144 C CA . ILE A 1 142 ? 3.398 -14.393 0.605 1.00 98.62 142 ILE A CA 1
ATOM 1145 C C . ILE A 1 142 ? 3.617 -13.361 -0.507 1.00 98.62 142 ILE A C 1
ATOM 1147 O O . ILE A 1 142 ? 4.659 -13.380 -1.158 1.00 98.62 142 ILE A O 1
ATOM 1151 N N . TYR A 1 143 ? 2.684 -12.425 -0.703 1.00 98.38 143 TYR A N 1
ATOM 1152 C CA . TYR A 1 143 ? 2.843 -11.366 -1.701 1.00 98.38 143 TYR A CA 1
ATOM 1153 C C . TYR A 1 143 ? 4.086 -10.507 -1.447 1.00 98.38 143 TYR A C 1
ATOM 1155 O O . TYR A 1 143 ? 4.833 -10.235 -2.386 1.00 98.38 143 TYR A O 1
ATOM 1163 N N . VAL A 1 144 ? 4.335 -10.103 -0.196 1.00 98.44 144 VAL A N 1
ATOM 1164 C CA . VAL A 1 144 ? 5.507 -9.282 0.158 1.00 98.44 144 VAL A CA 1
ATOM 1165 C C . VAL A 1 144 ? 6.812 -10.049 -0.075 1.00 98.44 144 VAL A C 1
ATOM 1167 O O . VAL A 1 144 ? 7.762 -9.490 -0.620 1.00 98.44 144 VAL A O 1
ATOM 1170 N N . LEU A 1 145 ? 6.859 -11.342 0.260 1.00 98.44 145 LEU A N 1
ATOM 1171 C CA . LEU A 1 145 ? 8.007 -12.204 -0.045 1.00 98.44 145 LEU A CA 1
ATOM 1172 C C . LEU A 1 145 ? 8.256 -12.314 -1.555 1.00 98.44 145 LEU A C 1
ATOM 1174 O O . LEU A 1 145 ? 9.389 -12.168 -2.017 1.00 98.44 145 LEU A O 1
ATOM 1178 N N . LEU A 1 146 ? 7.194 -12.520 -2.335 1.00 98.44 146 LEU A N 1
ATOM 1179 C CA . LEU A 1 146 ? 7.270 -12.555 -3.794 1.00 98.44 146 LEU A CA 1
ATOM 1180 C C . LEU A 1 146 ? 7.677 -11.199 -4.384 1.00 98.44 146 LEU A C 1
ATOM 1182 O O . LEU A 1 146 ? 8.370 -11.169 -5.397 1.00 98.44 146 LEU A O 1
ATOM 1186 N N . GLU A 1 147 ? 7.314 -10.085 -3.751 1.00 97.94 147 GLU A N 1
ATOM 1187 C CA . GLU A 1 147 ? 7.704 -8.749 -4.204 1.00 97.94 147 GLU A CA 1
ATOM 1188 C C . GLU A 1 147 ? 9.214 -8.528 -4.079 1.00 97.94 147 GLU A C 1
ATOM 1190 O O . GLU A 1 147 ? 9.814 -7.941 -4.976 1.00 97.94 147 GLU A O 1
ATOM 1195 N N . TYR A 1 148 ? 9.877 -9.077 -3.055 1.00 98.44 148 TYR A N 1
ATOM 1196 C CA . TYR A 1 148 ? 11.344 -9.080 -3.009 1.00 98.44 148 TYR A CA 1
ATOM 1197 C C . TYR A 1 148 ? 11.964 -9.848 -4.182 1.00 98.44 148 TYR A C 1
ATOM 1199 O O . TYR A 1 148 ? 12.929 -9.368 -4.784 1.00 98.44 148 TYR A O 1
ATOM 1207 N N . LEU A 1 149 ? 11.396 -11.003 -4.551 1.00 98.00 149 LEU A N 1
ATOM 1208 C CA . LEU A 1 149 ? 11.848 -11.765 -5.720 1.00 98.00 149 LEU A CA 1
ATOM 1209 C C . LEU A 1 149 ? 11.600 -10.993 -7.020 1.00 98.00 149 LEU A C 1
ATOM 1211 O O . LEU A 1 149 ? 12.499 -10.879 -7.852 1.00 98.00 149 LEU A O 1
ATOM 1215 N N . ARG A 1 150 ? 10.416 -10.394 -7.178 1.00 97.44 150 ARG A N 1
ATOM 1216 C CA . ARG A 1 150 ? 10.077 -9.541 -8.322 1.00 97.44 150 ARG A CA 1
ATOM 1217 C C . ARG A 1 150 ? 11.050 -8.369 -8.449 1.00 97.44 150 ARG A C 1
ATOM 1219 O O . ARG A 1 150 ? 11.583 -8.132 -9.531 1.00 97.44 150 ARG A O 1
ATOM 1226 N N . LEU A 1 151 ? 11.324 -7.665 -7.351 1.00 97.75 151 LEU A N 1
ATOM 1227 C CA . LEU A 1 151 ? 12.271 -6.551 -7.313 1.00 97.75 151 LEU A CA 1
ATOM 1228 C C . LEU A 1 151 ? 13.692 -7.004 -7.664 1.00 97.75 151 LEU A C 1
ATOM 1230 O O . LEU A 1 151 ? 14.397 -6.277 -8.365 1.00 97.75 151 LEU A O 1
ATOM 1234 N N . HIS A 1 152 ? 14.119 -8.186 -7.220 1.00 97.44 152 HIS A N 1
ATOM 1235 C CA . HIS A 1 152 ? 15.410 -8.749 -7.607 1.00 97.44 152 HIS A CA 1
ATOM 1236 C C . HIS A 1 152 ? 15.497 -8.980 -9.125 1.00 97.44 152 HIS A C 1
ATOM 1238 O O . HIS A 1 152 ? 16.438 -8.500 -9.758 1.00 97.44 152 HIS A O 1
ATOM 1244 N N . LEU A 1 153 ? 14.482 -9.616 -9.718 1.00 96.31 153 LEU A N 1
ATOM 1245 C CA . LEU A 1 153 ? 14.430 -9.887 -11.159 1.00 96.31 153 LEU A CA 1
ATOM 1246 C C . LEU A 1 153 ? 14.390 -8.600 -11.997 1.00 96.31 153 LEU A C 1
ATOM 1248 O O . LEU A 1 153 ? 15.126 -8.482 -12.973 1.00 96.31 153 LEU A O 1
ATOM 1252 N N . ILE A 1 154 ? 13.592 -7.606 -11.590 1.00 95.25 154 ILE A N 1
ATOM 1253 C CA . ILE A 1 154 ? 13.530 -6.293 -12.259 1.00 95.25 154 ILE A CA 1
ATOM 1254 C C . ILE A 1 154 ? 14.882 -5.580 -12.189 1.00 95.25 154 ILE A C 1
ATOM 1256 O O . ILE A 1 154 ? 15.319 -4.958 -13.154 1.00 95.25 154 ILE A O 1
ATOM 1260 N N . ARG A 1 155 ? 15.565 -5.656 -11.041 1.00 96.25 155 ARG A N 1
ATOM 1261 C CA . ARG A 1 155 ? 16.895 -5.063 -10.891 1.00 96.25 155 ARG A CA 1
ATOM 1262 C C . ARG A 1 155 ? 17.901 -5.720 -11.832 1.00 96.25 155 ARG A C 1
ATOM 1264 O O . ARG A 1 155 ? 18.694 -4.990 -12.420 1.00 96.25 155 ARG A O 1
ATOM 1271 N N . GLN A 1 156 ? 17.871 -7.045 -11.953 1.00 95.19 156 GLN A N 1
ATOM 1272 C CA . GLN A 1 156 ? 18.757 -7.785 -12.846 1.00 95.19 156 GLN A CA 1
ATOM 1273 C C . GLN A 1 156 ? 18.524 -7.388 -14.311 1.00 95.19 156 GLN A C 1
ATOM 1275 O O . GLN A 1 156 ? 19.476 -6.996 -14.978 1.00 95.19 156 GLN A O 1
ATOM 1280 N N . ASP A 1 157 ? 17.268 -7.392 -14.772 1.00 93.69 157 ASP A N 1
ATOM 1281 C CA . ASP A 1 157 ? 16.893 -6.971 -16.133 1.00 93.69 157 ASP A CA 1
ATOM 1282 C C . ASP A 1 157 ? 17.361 -5.543 -16.446 1.00 93.69 157 ASP A C 1
ATOM 1284 O O . ASP A 1 157 ? 18.038 -5.295 -17.446 1.00 93.69 157 ASP A O 1
ATOM 1288 N N . ARG A 1 158 ? 17.083 -4.603 -15.533 1.00 94.56 158 ARG A N 1
ATOM 1289 C CA . ARG A 1 158 ? 17.530 -3.215 -15.668 1.00 94.56 158 ARG A CA 1
ATOM 1290 C C . ARG A 1 158 ? 19.050 -3.115 -15.767 1.00 94.56 158 ARG A C 1
ATOM 1292 O O . ARG A 1 158 ? 19.545 -2.326 -16.561 1.00 94.56 158 ARG A O 1
ATOM 1299 N N . GLN A 1 159 ? 19.796 -3.863 -14.949 1.00 95.50 159 GLN A N 1
ATOM 1300 C CA . GLN A 1 159 ? 21.263 -3.825 -14.966 1.00 95.50 159 GLN A CA 1
ATOM 1301 C C . GLN A 1 159 ? 21.831 -4.314 -16.300 1.00 95.50 159 GLN A C 1
ATOM 1303 O O . GLN A 1 159 ? 22.771 -3.700 -16.797 1.00 95.50 159 GLN A O 1
ATOM 1308 N N . THR A 1 160 ? 21.245 -5.359 -16.889 1.00 94.19 160 THR A N 1
ATOM 1309 C CA . THR A 1 160 ? 21.624 -5.848 -18.221 1.00 94.19 160 THR A CA 1
ATOM 1310 C C . THR A 1 160 ? 21.355 -4.792 -19.293 1.00 94.19 160 THR A C 1
ATOM 1312 O O . THR A 1 160 ? 22.282 -4.373 -19.981 1.00 94.19 160 THR A O 1
ATOM 1315 N N . ARG A 1 161 ? 20.127 -4.258 -19.355 1.00 93.25 161 ARG A N 1
ATOM 1316 C CA . ARG A 1 161 ? 19.738 -3.216 -20.324 1.00 93.25 161 ARG A CA 1
ATOM 1317 C C . ARG A 1 161 ? 20.562 -1.932 -20.176 1.00 93.25 161 ARG A C 1
ATOM 1319 O O . ARG A 1 161 ? 20.921 -1.295 -21.162 1.00 93.25 161 ARG A O 1
ATOM 1326 N N . GLU A 1 162 ? 20.876 -1.531 -18.944 1.00 94.81 162 GLU A N 1
ATOM 1327 C CA . GLU A 1 162 ? 21.709 -0.354 -18.679 1.00 94.81 162 GLU A CA 1
ATOM 1328 C C . GLU A 1 162 ? 23.163 -0.571 -19.127 1.00 94.81 162 GLU A C 1
ATOM 1330 O O . GLU A 1 162 ? 23.780 0.364 -19.638 1.00 94.81 162 GLU A O 1
ATOM 1335 N N . ALA A 1 163 ? 23.711 -1.779 -18.959 1.00 93.81 163 ALA A N 1
ATOM 1336 C CA . ALA A 1 163 ? 25.056 -2.118 -19.418 1.00 93.81 163 ALA A CA 1
ATOM 1337 C C . ALA A 1 163 ? 25.156 -2.103 -20.950 1.00 93.81 163 ALA A C 1
ATOM 1339 O O . ALA A 1 163 ? 26.058 -1.453 -21.473 1.00 93.81 163 ALA A O 1
ATOM 1340 N N . GLU A 1 164 ? 24.193 -2.709 -21.652 1.00 92.12 164 GLU A N 1
ATOM 1341 C CA . GLU A 1 164 ? 24.117 -2.714 -23.123 1.00 92.12 164 GLU A CA 1
ATOM 1342 C C . GLU A 1 164 ? 24.081 -1.288 -23.693 1.00 92.12 164 GLU A C 1
ATOM 1344 O O . GLU A 1 164 ? 24.843 -0.942 -24.597 1.00 92.12 164 GLU A O 1
ATOM 1349 N N . VAL A 1 165 ? 23.252 -0.411 -23.112 1.00 91.88 165 VAL A N 1
ATOM 1350 C CA . VAL A 1 165 ? 23.188 0.997 -23.531 1.00 91.88 165 VAL A CA 1
ATOM 1351 C C . VAL A 1 165 ? 24.512 1.710 -23.258 1.00 91.88 165 VAL A C 1
ATOM 1353 O O . VAL A 1 165 ? 24.988 2.459 -24.109 1.00 91.88 165 VAL A O 1
ATOM 1356 N N . ARG A 1 166 ? 25.147 1.490 -22.101 1.00 90.31 166 ARG A N 1
ATOM 1357 C CA . ARG A 1 166 ? 26.447 2.112 -21.793 1.00 90.31 166 ARG A CA 1
ATOM 1358 C C . ARG A 1 166 ? 27.553 1.639 -22.729 1.00 90.31 166 ARG A C 1
ATOM 1360 O O . ARG A 1 166 ? 28.350 2.466 -23.156 1.00 90.31 166 ARG A O 1
ATOM 1367 N N . GLU A 1 167 ? 27.588 0.356 -23.061 1.00 89.31 167 GLU A N 1
ATOM 1368 C CA . GLU A 1 167 ? 28.545 -0.204 -24.013 1.00 89.31 167 GLU A CA 1
ATOM 1369 C C . GLU A 1 167 ? 28.335 0.383 -25.412 1.00 89.31 167 GLU A C 1
ATOM 1371 O O . GLU A 1 167 ? 29.294 0.853 -26.018 1.00 89.31 167 GLU A O 1
ATOM 1376 N N . SER A 1 168 ? 27.083 0.494 -25.873 1.00 86.00 168 SER A N 1
ATOM 1377 C CA . SER A 1 168 ? 26.753 1.125 -27.163 1.00 86.00 168 SER A CA 1
ATOM 1378 C C . SER A 1 168 ? 27.161 2.604 -27.258 1.00 86.00 16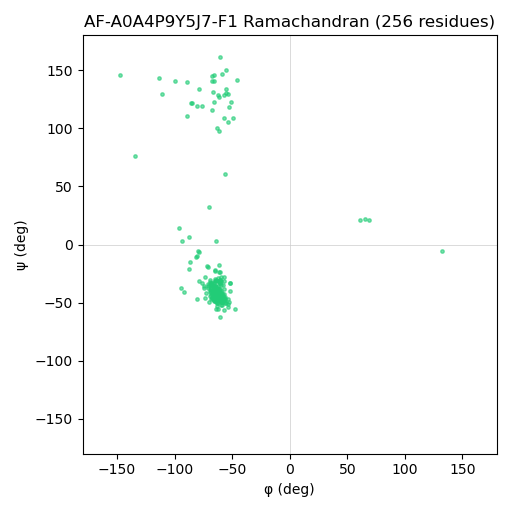8 SER A C 1
ATOM 1380 O O . SER A 1 168 ? 27.364 3.119 -28.352 1.00 86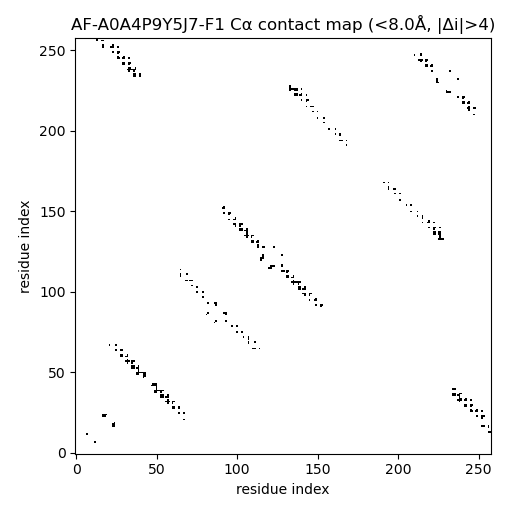.00 168 SER A O 1
ATOM 1382 N N . LEU A 1 169 ? 27.303 3.292 -26.117 1.00 83.94 169 LEU A N 1
ATOM 1383 C CA . LEU A 1 169 ? 27.767 4.681 -26.044 1.00 83.94 169 LEU A CA 1
ATOM 1384 C C . LEU A 1 169 ? 29.296 4.812 -25.962 1.00 83.94 169 LEU A C 1
ATOM 1386 O O . LEU A 1 169 ? 29.814 5.900 -26.218 1.00 83.94 169 LEU A O 1
ATOM 1390 N N . ILE A 1 170 ? 29.998 3.752 -25.545 1.00 81.88 170 ILE A N 1
ATOM 1391 C CA . ILE A 1 170 ? 31.463 3.717 -25.408 1.00 81.88 170 ILE A CA 1
ATOM 1392 C C . ILE A 1 170 ? 32.106 3.155 -26.671 1.00 81.88 170 ILE A C 1
ATOM 1394 O O . ILE A 1 170 ? 33.161 3.653 -27.058 1.00 81.88 170 ILE A O 1
ATOM 1398 N N . SER A 1 171 ? 31.483 2.153 -27.302 1.00 66.62 171 SER A N 1
ATOM 1399 C CA . SER A 1 171 ? 31.911 1.611 -28.589 1.00 66.62 171 SER A CA 1
ATOM 1400 C C . SER A 1 171 ? 31.943 2.745 -29.606 1.00 66.62 171 SER A C 1
ATOM 1402 O O . S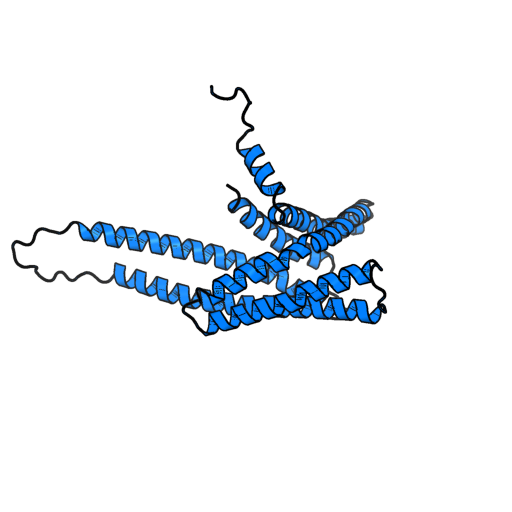ER A 1 171 ? 30.884 3.238 -30.004 1.00 66.62 171 SER A O 1
ATOM 1404 N N . PRO A 1 172 ? 33.137 3.188 -30.033 1.00 55.03 172 PRO A N 1
ATOM 1405 C CA . PRO A 1 172 ? 33.225 4.063 -31.175 1.00 55.03 172 PRO A CA 1
ATOM 1406 C C . PRO A 1 172 ? 32.674 3.241 -32.338 1.00 55.03 172 PRO A C 1
ATOM 1408 O O . PRO A 1 172 ? 33.151 2.130 -32.586 1.00 55.03 172 PRO A O 1
ATOM 1411 N N . GLU A 1 173 ? 31.715 3.771 -33.096 1.00 52.31 173 GLU A N 1
ATOM 1412 C CA . GLU A 1 173 ? 31.798 3.525 -34.531 1.00 52.31 173 GLU A CA 1
ATOM 1413 C C . GLU A 1 173 ? 33.234 3.881 -34.890 1.00 52.31 173 GLU A C 1
ATOM 1415 O O . GLU A 1 173 ? 33.664 5.022 -34.710 1.00 52.31 173 GLU A O 1
ATOM 1420 N N . ALA A 1 174 ? 34.008 2.844 -35.200 1.00 44.12 174 ALA A N 1
ATOM 1421 C CA . ALA A 1 174 ? 35.403 2.968 -35.524 1.00 44.12 174 ALA A CA 1
ATOM 1422 C C . ALA A 1 174 ? 35.566 4.131 -36.501 1.00 44.12 174 ALA A C 1
ATOM 1424 O O . ALA A 1 174 ? 34.767 4.283 -37.431 1.00 44.12 174 ALA A O 1
ATOM 1425 N N . ASP A 1 175 ? 36.641 4.892 -36.323 1.00 44.69 175 ASP A N 1
ATOM 1426 C CA . ASP A 1 175 ? 37.329 5.590 -37.401 1.00 44.69 175 ASP A CA 1
ATOM 1427 C C . ASP A 1 175 ? 37.745 4.572 -38.489 1.00 44.69 175 ASP A C 1
ATOM 1429 O O . ASP A 1 175 ? 38.921 4.365 -38.779 1.00 44.69 175 ASP A O 1
ATOM 1433 N N . ALA A 1 176 ? 36.785 3.877 -39.099 1.00 46.50 176 ALA A N 1
ATOM 1434 C CA . ALA A 1 176 ? 36.964 3.293 -40.401 1.00 46.50 176 ALA A CA 1
ATOM 1435 C C . ALA A 1 176 ? 37.120 4.494 -41.339 1.00 46.50 176 ALA A C 1
ATOM 1437 O O . ALA A 1 176 ? 36.238 5.360 -41.357 1.00 46.50 176 ALA A O 1
ATOM 1438 N N . PRO A 1 177 ? 38.224 4.604 -42.097 1.00 42.78 177 PRO A N 1
ATOM 1439 C CA . PRO A 1 177 ? 38.349 5.642 -43.101 1.00 42.78 177 PRO A CA 1
ATOM 1440 C C . PRO A 1 177 ? 37.234 5.423 -44.126 1.00 42.78 177 PRO A C 1
ATOM 1442 O O . PRO A 1 177 ? 37.332 4.574 -45.010 1.00 42.78 177 PRO A O 1
ATOM 1445 N N . GLY A 1 178 ? 36.135 6.161 -43.968 1.00 48.56 178 GLY A N 1
ATOM 1446 C CA . GLY A 1 178 ? 35.055 6.187 -44.938 1.00 48.56 178 GLY A CA 1
ATOM 1447 C C . GLY A 1 178 ? 35.605 6.661 -46.285 1.00 48.56 178 GLY A C 1
ATOM 1448 O O . GLY A 1 178 ? 36.537 7.476 -46.315 1.00 48.56 178 GLY A O 1
ATOM 1449 N N . PRO A 1 179 ? 35.071 6.160 -47.410 1.00 47.34 179 PRO A N 1
ATOM 1450 C CA . PRO A 1 179 ? 35.514 6.592 -48.726 1.00 47.34 179 PRO A CA 1
ATOM 1451 C C . PRO A 1 179 ? 35.433 8.122 -48.810 1.00 47.34 179 PRO A C 1
ATOM 1453 O O . PRO A 1 179 ? 34.420 8.725 -48.446 1.00 47.34 179 PRO A O 1
ATOM 1456 N N . LYS A 1 180 ? 36.531 8.754 -49.249 1.00 44.19 180 LYS A N 1
ATOM 1457 C CA . LYS A 1 180 ? 36.622 10.208 -49.439 1.00 44.19 180 LYS A CA 1
ATOM 1458 C C . LYS A 1 180 ? 35.463 10.658 -50.337 1.00 44.19 180 LYS A C 1
ATOM 1460 O O . LYS A 1 180 ? 35.495 10.400 -51.534 1.00 44.19 180 LYS A O 1
ATOM 1465 N N . GLY A 1 181 ? 34.452 11.304 -49.752 1.00 49.72 181 GLY A N 1
ATOM 1466 C CA . GLY A 1 181 ? 33.284 11.820 -50.476 1.00 49.72 181 GLY A CA 1
ATOM 1467 C C . GLY A 1 181 ? 31.916 11.490 -49.873 1.00 49.72 181 GLY A C 1
ATOM 1468 O O . GLY A 1 181 ? 30.925 12.010 -50.372 1.00 49.72 181 GLY A O 1
ATOM 1469 N N . ALA A 1 182 ? 31.825 10.679 -48.813 1.00 48.59 182 ALA A N 1
ATOM 1470 C CA . ALA A 1 182 ? 30.546 10.458 -48.136 1.00 48.59 182 ALA A CA 1
ATOM 1471 C C . ALA A 1 182 ? 30.175 11.659 -47.245 1.00 48.59 182 ALA A C 1
ATOM 1473 O O . ALA A 1 182 ? 30.899 12.013 -46.311 1.00 48.59 182 ALA A O 1
ATOM 1474 N N . GLU A 1 183 ? 29.041 12.283 -47.552 1.00 45.12 183 GLU A N 1
ATOM 1475 C CA . GLU A 1 183 ? 28.381 13.296 -46.733 1.00 45.12 183 GLU A CA 1
ATOM 1476 C C . GLU A 1 183 ? 28.221 12.769 -45.295 1.00 45.12 183 GLU A C 1
ATOM 1478 O O . GLU A 1 183 ? 27.684 11.681 -45.073 1.00 45.12 183 GLU A O 1
ATOM 1483 N N . LYS A 1 184 ? 28.760 13.500 -44.307 1.00 49.12 184 LYS A N 1
ATOM 1484 C CA . LYS A 1 184 ? 28.621 13.155 -42.885 1.00 49.12 184 LYS A CA 1
ATOM 1485 C C . LYS A 1 184 ? 27.143 13.235 -42.515 1.00 49.12 184 LYS A C 1
ATOM 1487 O O . LYS A 1 184 ? 26.624 14.321 -42.273 1.00 49.12 184 LYS A O 1
ATOM 1492 N N . ASP A 1 185 ? 26.489 12.085 -42.461 1.00 48.09 185 ASP A N 1
ATOM 1493 C CA . ASP A 1 185 ? 25.118 11.974 -41.982 1.00 48.09 185 ASP A CA 1
ATOM 1494 C C . ASP A 1 185 ? 25.012 12.570 -40.552 1.00 48.09 185 ASP A C 1
ATOM 1496 O O . ASP A 1 185 ? 25.823 12.204 -39.694 1.00 48.09 185 ASP A O 1
ATOM 1500 N N . PRO A 1 186 ? 24.055 13.470 -40.235 1.00 49.19 186 PRO A N 1
ATOM 1501 C CA . PRO A 1 186 ? 23.919 14.096 -38.908 1.00 49.19 186 PRO A CA 1
ATOM 1502 C C . PRO A 1 186 ? 23.589 13.133 -37.743 1.00 49.19 186 PRO A C 1
ATOM 1504 O O . PRO A 1 186 ? 23.406 13.572 -36.601 1.00 49.19 186 PRO A O 1
ATOM 1507 N N . ARG A 1 187 ? 23.506 11.822 -38.002 1.00 52.31 187 ARG A N 1
ATOM 1508 C CA . ARG A 1 187 ? 23.097 10.747 -37.078 1.00 52.31 187 ARG A CA 1
ATOM 1509 C C . ARG A 1 187 ? 23.811 10.658 -35.711 1.00 52.31 187 ARG A C 1
ATOM 1511 O O . ARG A 1 187 ? 23.098 10.341 -34.753 1.00 52.31 187 ARG A O 1
ATOM 1518 N N . PRO A 1 188 ? 25.108 10.987 -35.513 1.00 57.66 188 PRO A N 1
ATOM 1519 C CA . PRO A 1 188 ? 25.799 10.737 -34.236 1.00 57.66 188 PRO A CA 1
ATOM 1520 C C . PRO A 1 188 ? 25.174 11.454 -33.028 1.00 57.66 188 PRO A C 1
ATOM 1522 O O . PRO A 1 188 ? 25.152 10.937 -31.909 1.00 57.66 188 PRO A O 1
ATOM 1525 N N . HIS A 1 189 ? 24.617 12.651 -33.244 1.00 58.00 189 HIS A N 1
ATOM 1526 C CA . HIS A 1 189 ? 23.968 13.417 -32.179 1.00 58.00 189 HIS A CA 1
ATOM 1527 C C . HIS A 1 189 ? 22.606 12.847 -31.769 1.00 58.00 189 HIS A C 1
ATOM 1529 O O . HIS A 1 189 ? 22.201 13.031 -30.620 1.00 58.00 189 HIS A O 1
ATOM 1535 N N . SER A 1 190 ? 21.896 12.167 -32.674 1.00 66.19 190 SER A N 1
ATOM 1536 C CA . SER A 1 190 ? 20.585 11.573 -32.387 1.00 66.19 190 SER A CA 1
ATOM 1537 C C . SER A 1 190 ? 20.707 10.320 -31.512 1.00 66.19 190 SER A C 1
ATOM 1539 O O . SER A 1 190 ? 20.064 10.270 -30.463 1.00 66.19 190 SER A O 1
ATOM 1541 N N . SER A 1 191 ? 21.636 9.410 -31.832 1.00 73.69 191 SER A N 1
ATOM 1542 C CA . SER A 1 191 ? 21.894 8.181 -31.066 1.00 73.69 191 SER A CA 1
ATOM 1543 C C . SER A 1 191 ? 22.426 8.468 -29.659 1.00 73.69 191 SER A C 1
ATOM 1545 O O . SER A 1 191 ? 21.989 7.867 -28.679 1.00 73.69 191 SER A O 1
ATOM 1547 N N . ARG A 1 192 ? 23.308 9.468 -29.512 1.00 79.44 192 ARG A N 1
ATOM 1548 C CA . ARG A 1 192 ? 23.804 9.890 -28.192 1.00 79.44 192 ARG A CA 1
ATOM 1549 C C . ARG A 1 192 ? 22.705 10.515 -27.329 1.00 79.44 192 ARG A C 1
ATOM 1551 O O . ARG A 1 192 ? 22.609 10.212 -26.142 1.00 79.44 192 ARG A O 1
ATOM 1558 N N . ARG A 1 193 ? 21.844 11.355 -27.919 1.00 84.62 193 ARG A N 1
ATOM 1559 C CA . ARG A 1 193 ? 20.674 11.928 -27.224 1.00 84.62 193 ARG A CA 1
ATOM 1560 C C . ARG A 1 193 ? 19.686 10.846 -26.797 1.00 84.62 193 ARG A C 1
ATOM 1562 O O . ARG A 1 193 ? 19.100 10.957 -25.723 1.00 84.62 193 ARG A O 1
ATOM 1569 N N . GLU A 1 194 ? 19.490 9.820 -27.618 1.00 87.75 194 GLU A N 1
ATOM 1570 C CA . GLU A 1 194 ? 18.646 8.673 -27.290 1.00 87.75 194 GLU A CA 1
ATOM 1571 C C . GLU A 1 194 ? 19.225 7.852 -26.132 1.00 87.75 194 GLU A C 1
ATOM 1573 O O . GLU A 1 194 ? 18.528 7.636 -25.141 1.00 87.75 194 GLU A O 1
ATOM 1578 N N . GLY A 1 195 ? 20.517 7.514 -26.168 1.00 87.75 195 GLY A N 1
ATOM 1579 C CA . GLY A 1 195 ? 21.183 6.836 -25.054 1.00 87.75 195 GLY A CA 1
ATOM 1580 C C . GLY A 1 195 ? 21.117 7.636 -23.747 1.00 87.75 195 GLY A C 1
ATOM 1581 O O . GLY A 1 195 ? 20.799 7.088 -22.693 1.00 87.75 195 GLY A O 1
ATOM 1582 N N . GLU A 1 196 ? 21.303 8.958 -23.794 1.00 88.69 196 GLU A N 1
ATOM 1583 C CA . GLU A 1 196 ? 21.122 9.824 -22.621 1.00 88.69 196 GLU A CA 1
ATOM 1584 C C . GLU A 1 196 ? 19.682 9.812 -22.079 1.00 88.69 196 GLU A C 1
ATOM 1586 O O . GLU A 1 196 ? 19.486 9.852 -20.858 1.00 88.69 196 GLU A O 1
ATOM 1591 N N . ARG A 1 197 ? 18.668 9.745 -22.955 1.00 92.19 197 ARG A N 1
ATOM 1592 C CA . ARG A 1 197 ? 17.257 9.593 -22.557 1.00 92.19 197 ARG A CA 1
ATOM 1593 C C . ARG A 1 197 ? 17.018 8.243 -21.882 1.00 92.19 197 ARG A C 1
ATOM 1595 O O . ARG A 1 197 ? 16.417 8.224 -20.809 1.00 92.19 197 ARG A O 1
ATOM 1602 N N . LEU A 1 198 ? 17.544 7.150 -22.434 1.00 93.88 198 LEU A N 1
ATOM 1603 C CA . LEU A 1 198 ? 17.450 5.812 -21.834 1.00 93.88 198 LEU A CA 1
ATOM 1604 C C . LEU A 1 198 ? 18.117 5.765 -20.451 1.00 93.88 198 LEU A C 1
ATOM 1606 O O . LEU A 1 198 ? 17.515 5.301 -19.485 1.00 93.88 198 LEU A O 1
ATOM 1610 N N . LEU A 1 199 ? 19.304 6.362 -20.300 1.00 92.81 199 LEU A N 1
ATOM 1611 C CA . LEU A 1 199 ? 19.999 6.475 -19.009 1.00 92.81 199 LEU A CA 1
ATOM 1612 C C . LEU A 1 199 ? 19.234 7.322 -17.976 1.00 92.81 199 LEU A C 1
ATOM 1614 O O . LEU A 1 199 ? 19.356 7.107 -16.766 1.00 92.81 199 LEU A O 1
ATOM 1618 N N . ARG A 1 200 ? 18.450 8.319 -18.407 1.00 93.88 200 ARG A N 1
ATOM 1619 C CA . ARG A 1 200 ? 17.500 9.017 -17.518 1.00 93.88 200 ARG A CA 1
ATOM 1620 C C . ARG A 1 200 ? 16.347 8.093 -17.116 1.00 93.88 200 ARG A C 1
ATOM 1622 O O . ARG A 1 200 ? 16.007 8.074 -15.936 1.00 93.88 200 ARG A O 1
ATOM 1629 N N . GLY A 1 201 ? 15.825 7.293 -18.046 1.00 95.38 201 GLY A N 1
ATOM 1630 C CA . GLY A 1 201 ? 14.819 6.262 -17.775 1.00 95.38 201 GLY A CA 1
ATOM 1631 C C . GLY A 1 201 ? 15.278 5.257 -16.715 1.00 95.38 201 GLY A C 1
ATOM 1632 O O . GLY A 1 201 ? 14.609 5.093 -15.700 1.00 95.38 201 GLY A O 1
ATOM 1633 N N . PHE A 1 202 ? 16.479 4.685 -16.849 1.00 96.00 202 PHE A N 1
ATOM 1634 C CA . PHE A 1 202 ? 17.018 3.746 -15.853 1.00 96.00 202 PHE A CA 1
ATOM 1635 C C . PHE A 1 202 ? 17.206 4.369 -14.463 1.00 96.00 202 PHE A C 1
ATOM 1637 O O . PHE A 1 202 ? 17.028 3.693 -13.446 1.00 96.00 202 PHE A O 1
ATOM 1644 N N . ARG A 1 203 ? 17.528 5.669 -14.386 1.00 94.88 203 ARG A N 1
ATOM 1645 C CA . ARG A 1 203 ? 17.568 6.393 -13.105 1.00 94.88 203 ARG A CA 1
ATOM 1646 C C . ARG A 1 203 ? 16.186 6.472 -12.457 1.00 94.88 203 ARG A C 1
ATOM 1648 O O . ARG A 1 203 ? 16.086 6.186 -11.266 1.00 94.88 203 ARG A O 1
ATOM 1655 N N . GLN A 1 204 ? 15.143 6.769 -13.230 1.00 94.00 204 GLN A N 1
ATOM 1656 C CA . GLN A 1 204 ? 13.759 6.777 -12.743 1.00 94.00 204 GLN A CA 1
ATOM 1657 C C . GLN A 1 204 ? 13.298 5.374 -12.322 1.00 94.00 204 GLN A C 1
ATOM 1659 O O . GLN A 1 204 ? 12.760 5.212 -11.227 1.00 94.00 204 GLN A O 1
ATOM 1664 N N . GLU A 1 205 ? 13.586 4.338 -13.119 1.00 95.06 205 G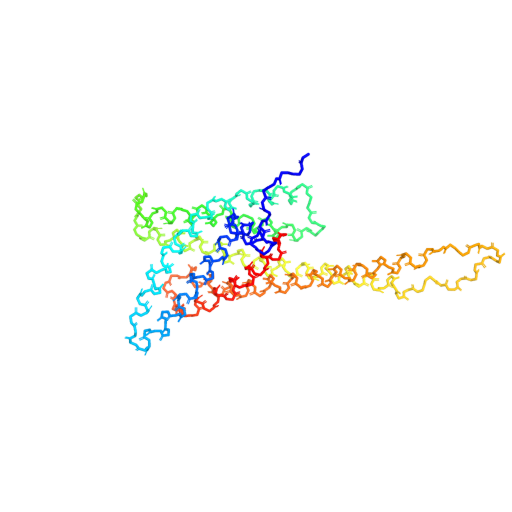LU A N 1
ATOM 1665 C CA . GLU A 1 205 ? 13.306 2.940 -12.754 1.00 95.06 205 GLU A CA 1
ATOM 1666 C C . GLU A 1 205 ? 13.993 2.560 -11.430 1.00 95.06 205 GLU A C 1
ATOM 1668 O O . GLU A 1 205 ? 13.425 1.861 -10.590 1.00 95.06 205 GLU A O 1
ATOM 1673 N N . ARG A 1 206 ? 15.219 3.045 -11.194 1.00 97.00 206 ARG A N 1
ATOM 1674 C CA . ARG A 1 206 ? 15.954 2.824 -9.940 1.00 97.00 206 ARG A CA 1
ATOM 1675 C C . ARG A 1 206 ? 15.325 3.536 -8.743 1.00 97.00 206 ARG A C 1
ATOM 1677 O O . ARG A 1 206 ? 15.302 2.964 -7.655 1.00 97.00 206 ARG A O 1
ATOM 1684 N N . GLU A 1 207 ? 14.820 4.751 -8.916 1.00 95.38 207 GLU A N 1
ATOM 1685 C CA . GLU A 1 207 ? 14.112 5.487 -7.859 1.00 95.38 207 GLU A CA 1
ATOM 1686 C C . GLU A 1 207 ? 12.783 4.815 -7.486 1.00 95.38 207 GLU A C 1
ATOM 1688 O O . GLU A 1 207 ? 12.471 4.653 -6.300 1.00 95.38 207 GLU A O 1
ATOM 1693 N N . GLN A 1 208 ? 12.028 4.353 -8.486 1.00 94.62 208 GLN A N 1
ATOM 1694 C CA . GLN A 1 208 ? 10.797 3.584 -8.282 1.00 94.62 208 GLN A CA 1
ATOM 1695 C C . GLN A 1 208 ? 11.078 2.243 -7.597 1.00 94.62 208 GLN A C 1
ATOM 1697 O O . GLN A 1 208 ? 10.358 1.851 -6.673 1.00 94.62 208 GLN A O 1
ATOM 1702 N N . TRP A 1 209 ? 12.164 1.571 -7.990 1.00 97.44 209 TRP A N 1
ATOM 1703 C CA . TRP A 1 209 ? 12.625 0.338 -7.356 1.00 97.44 209 TRP A CA 1
ATOM 1704 C C . TRP A 1 209 ? 12.927 0.543 -5.870 1.00 97.44 209 TRP A C 1
ATOM 1706 O O . TRP A 1 209 ? 12.418 -0.201 -5.035 1.00 97.44 209 TRP A O 1
ATOM 1716 N N . TRP A 1 210 ? 13.695 1.582 -5.519 1.00 97.81 210 TRP A N 1
ATOM 1717 C CA . TRP A 1 210 ? 14.017 1.886 -4.121 1.00 97.81 210 TRP A CA 1
ATOM 1718 C C . TRP A 1 210 ? 12.780 2.233 -3.307 1.00 97.81 210 TRP A C 1
ATOM 1720 O O . TRP A 1 210 ? 12.632 1.772 -2.178 1.00 97.81 210 TRP A O 1
ATOM 1730 N N . THR A 1 211 ? 11.867 3.007 -3.887 1.00 96.81 211 THR A N 1
ATOM 1731 C CA . THR A 1 211 ? 10.611 3.351 -3.220 1.00 96.81 211 THR A CA 1
ATOM 1732 C C . THR A 1 211 ? 9.791 2.092 -2.926 1.00 96.81 211 THR A C 1
ATOM 1734 O O . THR A 1 211 ? 9.328 1.910 -1.801 1.00 96.81 211 THR A O 1
ATOM 1737 N N . SER A 1 212 ? 9.680 1.184 -3.900 1.00 97.19 212 SER A N 1
ATOM 1738 C CA . SER A 1 212 ? 8.982 -0.098 -3.740 1.00 97.19 212 SER A CA 1
ATOM 1739 C C . SER A 1 212 ? 9.662 -0.988 -2.698 1.00 97.19 212 SER A C 1
ATOM 1741 O O . SER A 1 212 ? 8.991 -1.547 -1.834 1.00 97.19 212 SER A O 1
ATOM 1743 N N . PHE A 1 213 ? 10.993 -1.067 -2.709 1.00 98.50 213 PHE A N 1
ATOM 1744 C CA . PHE A 1 213 ? 11.762 -1.816 -1.717 1.00 98.50 213 PHE A CA 1
ATOM 1745 C C . PHE A 1 213 ? 11.533 -1.298 -0.289 1.00 98.50 213 PHE A C 1
ATOM 1747 O O . PHE A 1 213 ? 11.314 -2.089 0.629 1.00 98.50 213 PHE A O 1
ATOM 1754 N N . LEU A 1 214 ? 11.539 0.025 -0.093 1.00 98.44 214 LEU A N 1
ATOM 1755 C CA . LEU A 1 214 ? 11.335 0.646 1.219 1.00 98.44 214 LEU A CA 1
ATOM 1756 C C . LEU A 1 214 ? 9.903 0.456 1.733 1.00 98.44 214 LEU A C 1
ATOM 1758 O O . LEU A 1 214 ? 9.721 0.135 2.905 1.00 98.44 214 LEU A O 1
ATOM 1762 N N . ILE A 1 215 ? 8.896 0.590 0.861 1.00 98.31 215 ILE A N 1
ATOM 1763 C CA . ILE A 1 215 ? 7.494 0.307 1.207 1.00 98.31 215 ILE A CA 1
ATOM 1764 C C . ILE A 1 215 ? 7.346 -1.146 1.669 1.00 98.31 215 ILE A C 1
ATOM 1766 O O . ILE A 1 215 ? 6.786 -1.400 2.733 1.00 98.31 215 ILE A O 1
ATOM 1770 N N . ASN A 1 216 ? 7.881 -2.101 0.905 1.00 98.25 216 ASN A N 1
ATOM 1771 C CA . ASN A 1 216 ? 7.768 -3.518 1.250 1.00 98.25 216 ASN A CA 1
ATOM 1772 C C . ASN A 1 216 ? 8.572 -3.885 2.498 1.00 98.25 216 ASN A C 1
ATOM 1774 O O . ASN A 1 216 ? 8.103 -4.685 3.296 1.00 98.25 216 ASN A O 1
ATOM 1778 N N . SER A 1 217 ? 9.711 -3.237 2.740 1.00 98.44 217 SER A N 1
ATOM 1779 C CA . SER A 1 217 ? 10.480 -3.415 3.981 1.00 98.44 217 SER A CA 1
ATOM 1780 C C . SER A 1 217 ? 9.758 -2.873 5.208 1.00 98.44 217 SER A C 1
ATOM 1782 O O . SER A 1 217 ? 9.858 -3.455 6.284 1.00 98.44 217 SER A O 1
ATOM 1784 N N . ALA A 1 218 ? 8.979 -1.805 5.049 1.00 98.38 218 ALA A N 1
ATOM 1785 C CA . ALA A 1 218 ? 8.096 -1.323 6.099 1.00 98.38 218 ALA A CA 1
ATOM 1786 C C . ALA A 1 218 ? 6.896 -2.265 6.324 1.00 98.38 218 ALA A C 1
ATOM 1788 O O . ALA A 1 218 ? 6.482 -2.464 7.463 1.00 98.38 218 ALA A O 1
ATOM 1789 N N . TYR A 1 219 ? 6.363 -2.891 5.270 1.00 98.38 219 TYR A N 1
ATOM 1790 C CA . TYR A 1 219 ? 5.272 -3.864 5.389 1.00 98.38 219 TYR A CA 1
ATOM 1791 C C . TYR A 1 219 ? 5.697 -5.231 5.911 1.00 98.38 219 TYR A C 1
ATOM 1793 O O . TYR A 1 219 ? 4.925 -5.864 6.624 1.00 98.38 219 TYR A O 1
ATOM 1801 N N . PHE A 1 220 ? 6.906 -5.682 5.596 1.00 98.19 220 PHE A N 1
ATOM 1802 C CA . PHE A 1 220 ? 7.407 -7.006 5.945 1.00 98.19 220 PHE A CA 1
ATOM 1803 C C . PHE A 1 220 ? 7.165 -7.397 7.417 1.00 98.19 220 PHE A C 1
ATOM 1805 O O . PHE A 1 220 ? 6.466 -8.390 7.642 1.00 98.19 220 PHE A O 1
ATOM 1812 N N . PRO A 1 221 ? 7.604 -6.618 8.430 1.00 97.94 221 PRO A N 1
ATOM 1813 C CA . PRO A 1 221 ? 7.341 -6.963 9.829 1.00 97.94 221 PRO A CA 1
ATOM 1814 C C . PRO A 1 221 ? 5.847 -6.963 10.179 1.00 97.94 221 PRO A C 1
ATOM 1816 O O . PRO A 1 221 ? 5.417 -7.759 11.009 1.00 97.94 221 PRO A O 1
ATOM 1819 N N . LEU A 1 222 ? 5.040 -6.119 9.526 1.00 98.12 222 LEU A N 1
ATOM 1820 C CA . LEU A 1 222 ? 3.593 -6.063 9.744 1.00 98.12 222 LEU A CA 1
ATOM 1821 C C . LEU A 1 222 ? 2.898 -7.326 9.237 1.00 98.12 222 LEU A C 1
ATOM 1823 O O . LEU A 1 222 ? 2.056 -7.889 9.931 1.00 98.12 222 LEU A O 1
ATOM 1827 N N . THR A 1 223 ? 3.281 -7.793 8.047 1.00 97.50 223 THR A N 1
ATOM 1828 C CA . THR A 1 223 ? 2.717 -9.019 7.472 1.00 97.50 223 THR A CA 1
ATOM 1829 C C . THR A 1 223 ? 3.025 -10.232 8.339 1.00 97.50 223 THR A C 1
ATOM 1831 O O . THR A 1 223 ? 2.134 -11.033 8.606 1.00 97.50 223 THR A O 1
ATOM 1834 N N . PHE A 1 224 ? 4.246 -10.317 8.875 1.00 95.62 224 PHE A N 1
ATOM 1835 C CA . PHE A 1 224 ? 4.618 -11.358 9.828 1.00 95.62 224 PHE A CA 1
ATOM 1836 C C . PHE A 1 224 ? 3.814 -11.251 11.120 1.00 95.62 224 PHE A C 1
ATOM 1838 O O . PHE A 1 224 ? 3.208 -12.240 11.534 1.00 95.62 224 PHE A O 1
ATOM 1845 N N . HIS A 1 225 ? 3.750 -10.057 11.715 1.00 97.38 225 HIS A N 1
ATOM 1846 C CA . HIS A 1 225 ? 2.997 -9.810 12.942 1.00 97.38 225 HIS A CA 1
ATOM 1847 C C . HIS A 1 225 ? 1.540 -10.277 12.836 1.00 97.38 225 HIS A C 1
ATOM 1849 O O . HIS A 1 225 ? 1.076 -11.016 13.699 1.00 97.38 225 HIS A O 1
ATOM 1855 N N . TRP A 1 226 ? 0.839 -9.904 11.764 1.00 97.38 226 TRP A N 1
ATOM 1856 C CA . TRP A 1 226 ? -0.571 -10.256 11.587 1.00 97.38 226 TRP A CA 1
ATOM 1857 C C . TRP A 1 226 ? -0.807 -11.674 11.053 1.00 97.38 226 TRP A C 1
ATOM 1859 O O . TRP A 1 226 ? -1.934 -12.156 11.083 1.00 97.38 226 TRP A O 1
ATOM 1869 N N . SER A 1 227 ? 0.234 -12.372 10.590 1.00 96.75 227 SER A N 1
ATOM 1870 C CA . SER A 1 227 ? 0.140 -13.767 10.127 1.00 96.75 227 SER A CA 1
ATOM 1871 C C . SER A 1 227 ? 0.293 -14.820 11.238 1.00 96.75 227 SER A C 1
ATOM 1873 O O . SER A 1 227 ? -0.026 -15.997 11.019 1.00 96.75 227 SER A O 1
ATOM 1875 N N . ILE A 1 228 ? 0.796 -14.408 12.410 1.00 95.50 228 ILE A N 1
ATOM 1876 C CA . ILE A 1 228 ? 1.166 -15.280 13.531 1.00 95.50 228 ILE A CA 1
ATOM 1877 C C . ILE A 1 228 ? 0.196 -15.082 14.698 1.00 95.50 228 ILE A C 1
ATOM 1879 O O . ILE A 1 228 ? -0.025 -13.969 15.177 1.00 95.50 228 ILE A O 1
ATOM 1883 N N . GLU A 1 229 ? -0.329 -16.195 15.199 1.00 94.19 229 GLU A N 1
ATOM 1884 C CA . GLU A 1 229 ? -1.196 -16.223 16.376 1.00 94.19 229 GLU A CA 1
ATOM 1885 C C . GLU A 1 229 ? -0.401 -15.826 17.624 1.00 94.19 229 GLU A C 1
ATOM 1887 O O . GLU A 1 229 ? 0.698 -16.326 17.857 1.00 94.19 229 GLU A O 1
ATOM 1892 N N . GLY A 1 230 ? -0.935 -14.900 18.423 1.00 92.00 230 GLY A N 1
ATOM 1893 C CA . GLY A 1 230 ? -0.272 -14.447 19.651 1.00 92.00 230 GLY A CA 1
ATOM 1894 C C . GLY A 1 230 ? 1.014 -13.633 19.441 1.00 92.00 230 GLY A C 1
ATOM 1895 O O . GLY A 1 230 ? 1.835 -13.551 20.352 1.00 92.00 230 GLY A O 1
ATOM 1896 N N . SER A 1 231 ? 1.217 -13.032 18.263 1.00 94.62 231 SER A N 1
ATOM 1897 C CA . SER A 1 231 ? 2.395 -12.199 17.996 1.00 94.62 231 SER A CA 1
ATOM 1898 C C . SER A 1 231 ? 2.565 -11.062 19.016 1.00 94.62 231 SER A C 1
ATOM 1900 O O . SER A 1 231 ? 1.631 -10.316 19.306 1.00 94.62 231 SER A O 1
ATOM 1902 N N . THR A 1 232 ? 3.792 -10.884 19.511 1.00 95.56 232 THR A N 1
ATOM 1903 C CA . THR A 1 232 ? 4.164 -9.879 20.523 1.00 95.56 232 THR A CA 1
ATOM 1904 C C . THR A 1 232 ? 4.730 -8.585 19.926 1.00 95.56 232 THR A C 1
ATOM 1906 O O . THR A 1 232 ? 5.333 -7.780 20.639 1.00 95.56 232 THR A O 1
ATOM 1909 N N . PHE A 1 233 ? 4.568 -8.368 18.616 1.00 96.75 233 PHE A N 1
ATOM 1910 C CA . PHE A 1 233 ? 5.086 -7.173 17.950 1.00 96.75 233 PHE A CA 1
ATOM 1911 C C . PHE A 1 233 ? 4.435 -5.899 18.534 1.00 96.75 233 PHE A C 1
ATOM 1913 O O . PHE A 1 233 ? 3.206 -5.818 18.593 1.00 96.75 233 PHE A O 1
ATOM 1920 N N . PRO A 1 234 ? 5.215 -4.893 18.976 1.00 96.94 234 PRO A N 1
ATOM 1921 C CA . PRO A 1 234 ? 4.653 -3.734 19.670 1.00 96.94 234 PRO A CA 1
ATOM 1922 C C . PRO A 1 234 ? 3.741 -2.873 18.785 1.00 96.94 234 PRO A C 1
ATOM 1924 O O . PRO A 1 234 ? 4.097 -2.548 17.653 1.00 96.94 234 PRO A O 1
ATOM 1927 N N . ASP A 1 235 ? 2.629 -2.372 19.334 1.00 95.25 235 ASP A N 1
ATOM 1928 C CA . ASP A 1 235 ? 1.691 -1.518 18.579 1.00 95.25 235 ASP A CA 1
ATOM 1929 C C . ASP A 1 235 ? 2.334 -0.207 18.082 1.00 95.25 235 ASP A C 1
ATOM 1931 O O . ASP A 1 235 ? 2.034 0.282 16.994 1.00 95.25 235 ASP A O 1
ATOM 1935 N N . VAL A 1 236 ? 3.299 0.335 18.833 1.00 97.62 236 VAL A N 1
ATOM 1936 C CA . VAL A 1 236 ? 4.097 1.488 18.382 1.00 97.62 236 VAL A CA 1
ATOM 1937 C C . VAL A 1 236 ? 4.969 1.142 17.176 1.00 97.62 236 VAL A C 1
ATOM 1939 O O . VAL A 1 236 ? 5.098 1.958 16.267 1.00 97.62 236 VAL A O 1
ATOM 1942 N N . ALA A 1 237 ? 5.519 -0.075 17.117 1.00 98.19 237 ALA A N 1
ATOM 1943 C CA . ALA A 1 237 ? 6.289 -0.538 15.968 1.00 98.19 237 ALA A CA 1
ATOM 1944 C C . ALA A 1 237 ? 5.375 -0.729 14.749 1.00 98.19 237 ALA A C 1
ATOM 1946 O O . ALA A 1 237 ? 5.750 -0.332 13.646 1.00 98.19 237 ALA A O 1
ATOM 1947 N N . VAL A 1 238 ? 4.139 -1.211 14.955 1.00 98.25 238 VAL A N 1
ATOM 1948 C CA . VAL A 1 238 ? 3.094 -1.212 13.915 1.00 98.25 238 VAL A CA 1
ATOM 1949 C C . VAL A 1 238 ? 2.854 0.201 13.383 1.00 98.25 238 VAL A C 1
ATOM 1951 O O . VAL A 1 238 ? 2.828 0.413 12.169 1.00 98.25 238 VAL A O 1
ATOM 1954 N N . GLY A 1 239 ? 2.721 1.175 14.286 1.00 98.38 239 GLY A N 1
ATOM 1955 C CA . GLY A 1 239 ? 2.579 2.588 13.945 1.00 98.38 239 GLY A CA 1
ATOM 1956 C C . GLY A 1 239 ? 3.755 3.137 13.135 1.00 98.38 239 GLY A C 1
ATOM 1957 O O . GLY A 1 239 ? 3.539 3.777 12.110 1.00 98.38 239 GLY A O 1
ATOM 1958 N N . ILE A 1 240 ? 4.997 2.860 13.539 1.00 98.69 240 ILE A N 1
ATOM 1959 C CA . ILE A 1 240 ? 6.209 3.339 12.852 1.00 98.69 240 ILE A CA 1
ATOM 1960 C C . ILE A 1 240 ? 6.305 2.749 11.443 1.00 98.69 240 ILE A C 1
ATOM 1962 O O . ILE A 1 240 ? 6.367 3.493 10.463 1.00 98.69 240 ILE A O 1
ATOM 1966 N N . CYS A 1 241 ? 6.268 1.421 11.331 1.00 98.62 241 CYS A N 1
ATOM 1967 C CA . CYS A 1 241 ? 6.339 0.716 10.056 1.00 98.62 241 CYS A CA 1
ATOM 1968 C C . CYS A 1 241 ? 5.213 1.161 9.113 1.00 98.62 241 CYS A C 1
ATOM 1970 O O . CYS A 1 241 ? 5.457 1.541 7.967 1.00 98.62 241 CYS A O 1
ATOM 1972 N N . GLY A 1 242 ? 3.977 1.206 9.610 1.00 98.38 242 GLY A N 1
ATOM 1973 C CA . GLY A 1 242 ? 2.836 1.629 8.812 1.00 98.38 242 GLY A CA 1
ATOM 1974 C C . GLY A 1 242 ? 2.905 3.098 8.386 1.00 98.38 242 GLY A C 1
ATOM 1975 O O . GLY A 1 242 ? 2.542 3.415 7.256 1.00 98.38 242 GLY A O 1
ATOM 1976 N N . THR A 1 243 ? 3.437 3.989 9.228 1.00 98.69 243 THR A N 1
ATOM 1977 C CA . THR A 1 243 ? 3.616 5.414 8.895 1.00 98.69 243 THR A CA 1
ATOM 1978 C C . THR A 1 243 ? 4.660 5.605 7.798 1.00 98.69 243 THR A C 1
ATOM 1980 O O . THR A 1 243 ? 4.416 6.353 6.853 1.00 98.69 243 THR A O 1
ATOM 1983 N N . ILE A 1 244 ? 5.786 4.883 7.852 1.00 98.50 244 ILE A N 1
ATOM 1984 C CA . ILE A 1 244 ? 6.801 4.906 6.784 1.00 98.50 244 ILE A CA 1
ATOM 1985 C C . ILE A 1 244 ? 6.175 4.471 5.453 1.00 98.50 244 ILE A C 1
ATOM 1987 O O . ILE A 1 244 ? 6.294 5.175 4.447 1.00 98.50 244 ILE A O 1
ATOM 1991 N N . ALA A 1 245 ? 5.452 3.346 5.451 1.00 98.31 245 ALA A N 1
ATOM 1992 C CA . ALA A 1 245 ? 4.764 2.855 4.260 1.00 98.31 245 ALA A CA 1
ATOM 1993 C C . ALA A 1 245 ? 3.702 3.849 3.750 1.00 98.31 245 ALA A C 1
ATOM 1995 O O . ALA A 1 245 ? 3.557 4.018 2.536 1.00 98.31 245 ALA A O 1
ATOM 1996 N N . ALA A 1 246 ? 2.978 4.513 4.657 1.00 98.25 246 ALA A N 1
ATOM 1997 C CA . ALA A 1 246 ? 1.954 5.499 4.328 1.00 98.25 246 ALA A CA 1
ATOM 1998 C C . ALA A 1 246 ? 2.547 6.744 3.660 1.00 98.25 246 ALA A C 1
ATOM 2000 O O . ALA A 1 246 ? 2.055 7.160 2.617 1.00 98.25 246 ALA A O 1
ATOM 2001 N N . ILE A 1 247 ? 3.630 7.303 4.210 1.00 98.50 247 ILE A N 1
ATOM 2002 C CA . ILE A 1 247 ? 4.302 8.493 3.664 1.00 98.50 247 ILE A CA 1
ATOM 2003 C C . ILE A 1 247 ? 4.819 8.220 2.250 1.00 98.50 247 ILE A C 1
ATOM 2005 O O . ILE A 1 247 ? 4.593 9.018 1.338 1.00 98.50 247 ILE A O 1
ATOM 2009 N N . LEU A 1 248 ? 5.493 7.084 2.047 1.00 97.94 248 LEU A N 1
ATOM 2010 C CA . LEU A 1 248 ? 6.050 6.727 0.742 1.00 97.94 248 LEU A CA 1
ATOM 2011 C C . LEU A 1 248 ? 4.951 6.535 -0.313 1.00 97.94 248 LEU A C 1
ATOM 2013 O O . LEU A 1 248 ? 5.071 7.041 -1.429 1.00 97.94 248 LEU A O 1
ATOM 2017 N N . GLN A 1 249 ? 3.852 5.864 0.041 1.00 96.88 249 GLN A N 1
ATOM 2018 C CA . GLN A 1 249 ? 2.724 5.684 -0.874 1.00 96.88 249 GLN A CA 1
ATOM 2019 C C . GLN A 1 249 ? 1.937 6.968 -1.117 1.00 96.88 249 GLN A C 1
ATOM 2021 O O . GLN A 1 249 ? 1.525 7.207 -2.249 1.00 96.88 249 GLN A O 1
ATOM 2026 N N . PHE A 1 250 ? 1.759 7.809 -0.096 1.00 97.38 250 PHE A N 1
ATOM 2027 C CA . PHE A 1 250 ? 1.154 9.127 -0.251 1.00 97.38 250 PHE A CA 1
ATOM 2028 C C . PHE A 1 250 ? 1.961 9.964 -1.243 1.00 97.38 250 PHE A C 1
ATOM 2030 O O . PHE A 1 250 ? 1.392 10.516 -2.178 1.00 97.38 250 PHE A O 1
ATOM 2037 N N . ARG A 1 251 ? 3.294 9.996 -1.105 1.00 96.19 251 ARG A N 1
ATOM 2038 C CA . ARG A 1 251 ? 4.176 10.722 -2.029 1.00 96.19 251 ARG A CA 1
ATOM 2039 C C . ARG A 1 251 ? 4.040 10.217 -3.466 1.00 96.19 251 ARG A C 1
ATOM 2041 O O . ARG A 1 251 ? 3.986 11.031 -4.383 1.00 96.19 251 ARG A O 1
ATOM 2048 N N . ASN A 1 252 ? 3.951 8.900 -3.659 1.00 94.25 252 ASN A N 1
ATOM 2049 C CA . ASN A 1 252 ? 3.746 8.311 -4.984 1.00 94.25 252 ASN A CA 1
ATOM 2050 C C . ASN A 1 252 ? 2.383 8.694 -5.574 1.00 94.25 252 ASN A C 1
ATOM 2052 O O . ASN A 1 252 ? 2.317 9.165 -6.707 1.00 94.25 252 ASN A O 1
ATOM 2056 N N . ALA A 1 253 ? 1.307 8.546 -4.798 1.00 94.38 253 ALA A N 1
ATOM 2057 C CA . ALA A 1 253 ? -0.042 8.893 -5.234 1.00 94.38 253 ALA A CA 1
ATOM 2058 C C . ALA A 1 253 ? -0.166 10.398 -5.543 1.00 94.38 253 ALA A C 1
ATOM 2060 O O . ALA A 1 253 ? -0.730 10.791 -6.567 1.00 94.38 253 ALA A O 1
ATOM 2061 N N . TRP A 1 254 ? 0.437 11.246 -4.708 1.00 95.00 254 TRP A N 1
ATOM 2062 C CA . TRP A 1 254 ? 0.487 12.690 -4.916 1.00 95.00 254 TRP A CA 1
ATOM 2063 C C . TRP A 1 254 ? 1.255 13.044 -6.191 1.00 95.00 254 TRP A C 1
ATOM 2065 O O . TRP A 1 254 ? 0.778 13.835 -7.002 1.00 95.00 254 TRP A O 1
ATOM 2075 N N . GLY A 1 255 ? 2.415 12.417 -6.409 1.00 92.56 255 GLY A N 1
ATOM 2076 C CA . GLY A 1 255 ? 3.221 12.586 -7.619 1.00 92.56 255 GLY A CA 1
ATOM 2077 C C . GLY A 1 255 ? 2.492 12.179 -8.902 1.00 92.56 255 GLY A C 1
ATOM 2078 O O . GLY A 1 255 ? 2.716 12.796 -9.936 1.00 92.56 255 GLY A O 1
ATOM 2079 N N . SER A 1 256 ? 1.586 11.198 -8.825 1.00 89.12 256 SER A N 1
ATOM 2080 C CA . SER A 1 256 ? 0.734 10.786 -9.950 1.00 89.12 256 SER A CA 1
ATOM 2081 C C . SER A 1 256 ? -0.495 11.673 -10.180 1.00 89.12 256 SER A C 1
ATOM 2083 O O . SER A 1 256 ? -1.174 11.521 -11.192 1.00 89.12 256 SER A O 1
ATOM 2085 N N . THR A 1 257 ? -0.797 12.591 -9.258 1.00 88.69 257 THR A N 1
ATOM 2086 C CA . THR A 1 257 ? -1.916 13.529 -9.405 1.00 88.69 257 THR A CA 1
ATOM 2087 C C . THR A 1 257 ? -1.424 14.779 -10.121 1.00 88.69 257 THR A C 1
ATOM 2089 O O . THR A 1 257 ? -0.632 15.533 -9.547 1.00 88.69 257 THR A O 1
ATOM 2092 N N . ALA A 1 258 ? -1.879 14.956 -11.364 1.00 70.62 258 ALA A N 1
ATOM 2093 C CA . ALA A 1 258 ? -1.625 16.132 -12.196 1.00 70.62 258 ALA A CA 1
ATOM 2094 C C . ALA A 1 258 ? -2.204 17.411 -11.578 1.00 70.62 258 ALA A C 1
ATOM 2096 O O . ALA A 1 258 ? -3.320 17.358 -11.006 1.00 70.62 258 ALA A O 1
#

Sequence (258 aa):
MKSGIPQPSDQLDRLVRFFSTVNGTDKTLMLIQYTTKIIAWYADRQGSKLGANARALGGPVADFRILLRYYGLLPLLQYHQAIEQAPPPSRSLTTVIRLQNASMFLYYPMEHVYWLAAHKVIRMRSGTVDQVGYWSCRFWAIYVLLEYLRLHLIRQDRQTREAEVRESLISPEADAPGPKGAEKDPRPHSSRREGERLLRGFRQEREQWWTSFLINSAYFPLTFHWSIEGSTFPDVAVGICGTIAAILQFRNAWGSTA

Mean predicted aligned error: 6.66 Å

Secondary structure (DSSP, 8-state):
----PPPPPHHHHHHHHHHTSHHHHHHHHHHHHHHHHHHHHHHHHTT-THHHHHHHHHHHHHHHHHHHGGGGHHHHHHHHHHHHHS--S-HHHHHHHHHHHHHHHHHHHHHHHHHHHHTTSS---HHHHHHHHHHHHHHHHHHHHHHHHHHHHHHHHHHHHHHHHHHHHHS--------TT----STHHHHHHHHHHHHHHHHHHHHHHHHHHHHHHHHHHHHHHHHSTT----HHHHHHHHHHHHHHHHHHHHHT--